Protein AF-A0A1H9ARN5-F1 (afdb_monomer)

Organism: NCBI:txid1855383

Sequence (233 aa):
MIRLKRIPAIFMLLAFCISLTACGNPEAEQRKSFIELLQAQIDRPGADIATLTPDATKALGPYAAQYSVLTDFHADFVEHVARPMQPAVQNVAIASAQDLMSRRADIRSAHEQVEAIRSALEAAVSKASLQRSSLKQPEDVAPVYAKVFDKVVSRPAEAYRGFFPLVDAAGESDHRLGEFLDKNYARVTFNGTEMAVNPTIQPELEPLIKDAQDKGQLMLDAAQKLQQVVPTS

Secondary structure (DSSP, 8-state):
--------SHHHHHTTTGGGS----HHHHHHHHHHHHHHHHHHSSSSPPPPPPHHHHHHHGGGHHHHHHHHHHHHHHIIIIIHHHHHHHHHH---SHHHHHHHHHHHHHHHHHHHHHHHHHHHHHHHHHHHHHH----TTTHHHHHHHHIIIIIHHHHHHHHHHHHHHHHHHHHHHHHHHHHHTGGGEEEETTEEEE-TTTHHHHHHHHHHHHHHHHHHHHHHHHHHHHS---

InterPro domains:
  IPR021413 Protein of unknown function DUF3053 [PF11254] (12-226)

Radius of gyration: 30.51 Å; Cα contacts (8 Å, |Δi|>4): 192; chains: 1; bounding box: 68×40×117 Å

Solvent-accessible surface area (backbone atoms only — not comparable to full-atom values): 13116 Å² total; per-residue (Å²): 140,82,87,80,86,86,79,74,73,68,66,62,61,59,59,62,63,58,69,71,68,75,68,66,60,63,64,60,56,15,50,51,52,45,48,53,52,40,50,54,57,59,72,44,80,63,24,58,76,86,82,74,50,75,66,56,40,62,59,23,52,79,53,36,66,62,51,42,46,56,54,52,35,46,48,52,38,41,66,49,30,52,57,60,43,54,60,39,57,63,59,61,63,65,88,35,76,60,50,43,68,75,39,49,68,58,46,53,52,34,52,57,50,50,54,53,26,54,51,42,46,53,51,39,53,50,53,37,52,53,55,56,73,69,57,87,63,56,85,81,45,44,66,51,50,50,52,38,43,40,48,50,48,52,48,30,51,52,50,50,63,65,44,49,62,43,53,54,52,27,51,53,33,46,48,54,38,49,53,53,49,62,79,41,42,95,47,48,46,77,63,72,87,46,73,51,66,43,77,90,52,42,84,69,46,52,62,38,54,49,48,31,53,56,31,42,51,53,40,52,58,47,51,61,55,44,67,62,46,36,56,86,120

pLDDT: mean 86.62, std 14.11, range [40.22, 98.5]

Foldseek 3Di:
DDDDDDDDPPVVVVVVVVVVPPPDVLQVQLLVLLLVQLVVLLVDFAQDHDDDDPVSCVSNPPCSLVVVLLVVLQVLCVVLAVVLVVVLLVLLLQPALVSLQVCVVVNVVSVVSLVSNLVSLVVSLVSSVVSLVPDDDDPSNVVSSVSSCCQNRVQLSVLSVVLSVLSVQLSVLSVVLNVLCVVCVVQWDDPDRDIDGNPVCCVVNVVSVVSNVVSSVVNVVSVVVSVRRHDDD

Nearest PDB structures (foldseek):
  6r1j-assembly1_J-2  TM=3.177E-01  e=1.737E-01  Aeromonas hydrophila J-1
  8snb-assembly1_8F  TM=2.984E-01  e=9.626E+00  Strongylocentrotus purpuratus
  6w08-assembly1_B  TM=2.516E-01  e=7.951E+00  Vibrio cholerae O1 biovar El Tor str. N16961

Structure (mmCIF, N/CA/C/O backbone):
data_AF-A0A1H9ARN5-F1
#
_entry.id   AF-A0A1H9ARN5-F1
#
loop_
_atom_site.group_PDB
_atom_site.id
_atom_site.type_symbol
_atom_site.label_atom_id
_atom_site.label_alt_id
_atom_site.label_comp_id
_atom_site.label_asym_id
_atom_site.label_entity_id
_atom_site.label_seq_id
_atom_site.pdbx_PDB_ins_code
_atom_site.Cartn_x
_atom_site.Cartn_y
_atom_site.Cartn_z
_atom_site.occupancy
_atom_site.B_iso_or_equiv
_atom_site.auth_seq_id
_atom_site.auth_comp_id
_atom_site.auth_asym_id
_atom_site.auth_atom_id
_atom_site.pdbx_PDB_model_num
ATOM 1 N N . MET A 1 1 ? -44.713 26.856 78.516 1.00 42.34 1 MET A N 1
ATOM 2 C CA . MET A 1 1 ? -43.479 27.267 77.800 1.00 42.34 1 MET A CA 1
ATOM 3 C C . MET A 1 1 ? -42.442 26.205 78.164 1.00 42.34 1 MET A C 1
ATOM 5 O O . MET A 1 1 ? -42.240 26.026 79.347 1.00 42.34 1 MET A O 1
ATOM 9 N N . ILE A 1 2 ? -41.922 25.313 77.315 1.00 40.22 2 ILE A N 1
ATOM 10 C CA . ILE A 1 2 ? -41.281 25.437 75.996 1.00 40.22 2 ILE A CA 1
ATOM 11 C C . ILE A 1 2 ? -41.394 24.063 75.286 1.00 40.22 2 ILE A C 1
ATOM 13 O O . ILE A 1 2 ? -41.175 23.027 75.909 1.00 40.22 2 ILE A O 1
ATOM 17 N N . ARG A 1 3 ? -41.770 24.043 73.996 1.00 44.56 3 ARG A N 1
ATOM 18 C CA . ARG A 1 3 ? -41.878 22.833 73.152 1.00 44.56 3 ARG A CA 1
ATOM 19 C C . ARG A 1 3 ? -40.488 22.400 72.670 1.00 44.56 3 ARG A C 1
ATOM 21 O O . ARG A 1 3 ? -39.856 23.131 71.911 1.00 44.56 3 ARG A O 1
ATOM 28 N N . LEU A 1 4 ? -40.037 21.207 73.055 1.00 44.81 4 LEU A N 1
ATOM 29 C CA . LEU A 1 4 ? -38.785 20.624 72.569 1.00 44.81 4 LEU A CA 1
ATOM 30 C C . LEU A 1 4 ? -39.024 19.943 71.206 1.00 44.81 4 LEU A C 1
ATOM 32 O O . LEU A 1 4 ? -39.664 18.896 71.123 1.00 44.81 4 LEU A O 1
ATOM 36 N N . LYS A 1 5 ? -38.535 20.580 70.134 1.00 53.00 5 LYS A N 1
ATOM 37 C CA . LYS A 1 5 ? -38.473 20.054 68.759 1.00 53.00 5 LYS A CA 1
ATOM 38 C C . LYS A 1 5 ? -37.756 18.696 68.744 1.00 53.00 5 LYS A C 1
ATOM 40 O O . LYS A 1 5 ? -36.542 18.639 68.905 1.00 53.00 5 LYS A O 1
ATOM 45 N N . ARG A 1 6 ? -38.492 17.609 68.505 1.00 54.56 6 ARG A N 1
ATOM 46 C CA . ARG A 1 6 ? -37.947 16.290 68.148 1.00 54.56 6 ARG A CA 1
ATOM 47 C C . ARG A 1 6 ? -38.345 15.973 66.714 1.00 54.56 6 ARG A C 1
ATOM 49 O O . ARG A 1 6 ? -39.430 15.461 66.519 1.00 54.56 6 ARG A O 1
ATOM 56 N N . ILE A 1 7 ? -37.499 16.350 65.763 1.00 63.19 7 ILE A N 1
ATOM 57 C CA . ILE A 1 7 ? -37.323 15.864 64.375 1.00 63.19 7 ILE A CA 1
ATOM 58 C C . ILE A 1 7 ? -36.171 16.763 63.882 1.00 63.19 7 ILE A C 1
ATOM 60 O O . ILE A 1 7 ? -36.395 17.975 63.811 1.00 63.19 7 ILE A O 1
ATOM 64 N N . PRO A 1 8 ? -34.926 16.265 63.683 1.00 50.28 8 PRO A N 1
ATOM 65 C CA . PRO A 1 8 ?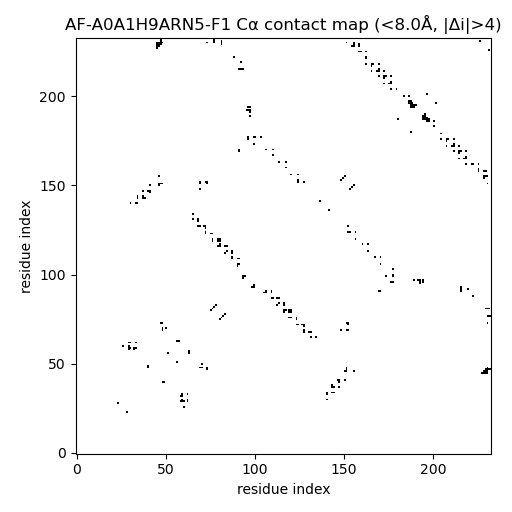 -34.599 15.611 62.412 1.00 50.28 8 PRO A CA 1
ATOM 66 C C . PRO A 1 8 ? -33.348 14.692 62.484 1.00 50.28 8 PRO A C 1
ATOM 68 O O . PRO A 1 8 ? -32.310 15.019 61.925 1.00 50.28 8 PRO A O 1
ATOM 71 N N . ALA A 1 9 ? -33.391 13.548 63.169 1.00 51.22 9 ALA A N 1
ATOM 72 C CA . ALA A 1 9 ? -32.274 12.581 63.088 1.00 51.22 9 ALA A CA 1
ATOM 73 C C . ALA A 1 9 ? -32.498 11.517 61.995 1.00 51.22 9 ALA A C 1
ATOM 75 O O . ALA A 1 9 ? -31.552 10.993 61.420 1.00 51.22 9 ALA A O 1
ATOM 76 N N . ILE A 1 10 ? -33.761 11.239 61.657 1.00 51.69 10 ILE A N 1
ATOM 77 C CA . ILE A 1 10 ? -34.131 10.172 60.714 1.00 51.69 10 ILE A CA 1
ATOM 78 C C . ILE A 1 10 ? -34.035 10.643 59.250 1.00 51.69 10 ILE A C 1
ATOM 80 O O . ILE A 1 10 ? -33.670 9.863 58.376 1.00 51.69 10 ILE A O 1
ATOM 84 N N . PHE A 1 11 ? -34.251 11.935 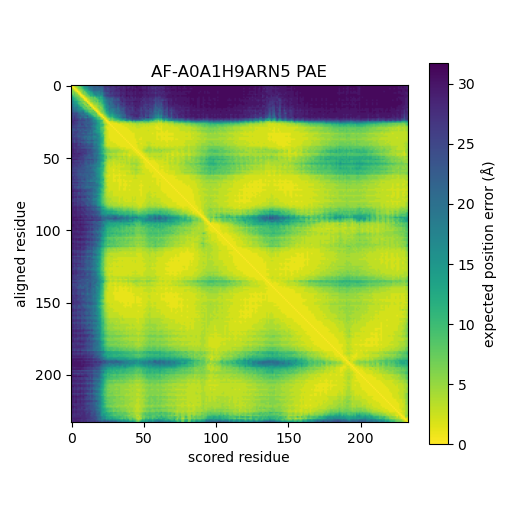58.973 1.00 51.38 11 PHE A N 1
ATOM 85 C CA . PHE A 1 11 ? -34.114 12.488 57.615 1.00 51.38 11 PHE A CA 1
ATOM 86 C C . PHE A 1 11 ? -32.655 12.645 57.152 1.00 51.38 11 PHE A C 1
ATOM 88 O O . PHE A 1 11 ? -32.399 12.673 55.953 1.00 51.38 11 PHE A O 1
ATOM 95 N N . MET A 1 12 ? -31.693 12.702 58.080 1.00 49.56 12 MET A N 1
ATOM 96 C CA . MET A 1 12 ? -30.268 12.843 57.749 1.00 49.56 12 MET A CA 1
ATOM 97 C C . MET A 1 12 ? -29.598 11.495 57.426 1.00 49.56 12 MET A C 1
ATOM 99 O O . MET A 1 12 ? -28.610 11.459 56.700 1.00 49.56 12 MET A O 1
ATOM 103 N N . LEU A 1 13 ? -30.175 10.380 57.889 1.00 50.50 13 LEU A N 1
ATOM 104 C CA . LEU A 1 13 ? -29.722 9.019 57.571 1.00 50.50 13 LEU A CA 1
ATOM 105 C C . LEU A 1 13 ? -30.297 8.490 56.245 1.00 50.50 13 LEU A C 1
ATOM 107 O O . LEU A 1 13 ? -29.648 7.690 55.581 1.00 50.50 13 LEU A O 1
ATOM 111 N N . LEU A 1 14 ? -31.463 8.983 55.810 1.00 50.12 14 LEU A N 1
ATOM 112 C CA . LEU A 1 14 ? -32.052 8.610 54.517 1.00 50.12 14 LEU A CA 1
ATOM 113 C C . LEU A 1 14 ? -31.395 9.340 53.328 1.00 50.12 14 LEU A C 1
ATOM 115 O O . LEU A 1 14 ? -31.359 8.809 52.222 1.00 50.12 14 LEU A O 1
ATOM 119 N N . ALA A 1 15 ? -30.828 10.530 53.558 1.00 50.44 15 ALA A N 1
ATOM 120 C CA . ALA A 1 15 ? -30.105 11.297 52.540 1.00 50.44 15 ALA A CA 1
ATOM 121 C C . ALA A 1 15 ? -28.700 10.740 52.236 1.00 50.44 15 ALA A C 1
ATOM 123 O O . ALA A 1 15 ? -28.168 10.985 51.159 1.00 50.44 15 ALA A O 1
ATOM 124 N N . PHE A 1 16 ? -28.110 9.956 53.147 1.00 48.50 16 PHE A N 1
ATOM 125 C CA . PHE A 1 16 ? -26.787 9.353 52.947 1.00 48.50 16 PHE A CA 1
ATOM 126 C C . PHE A 1 16 ? -26.831 8.077 52.086 1.00 48.50 16 PHE A C 1
ATOM 128 O O . PHE A 1 16 ? -25.843 7.725 51.448 1.00 48.50 16 PHE A O 1
ATOM 135 N N . CYS A 1 17 ? -27.991 7.417 51.995 1.00 50.03 17 CYS A N 1
ATOM 136 C CA . CYS A 1 17 ? -28.171 6.232 51.150 1.00 50.03 17 CYS A CA 1
ATOM 137 C C . CYS A 1 17 ? -28.437 6.564 49.670 1.00 50.03 17 CYS A C 1
ATOM 139 O O . CYS A 1 17 ? -28.274 5.694 48.820 1.00 50.03 17 CYS A O 1
ATOM 141 N N . ILE A 1 18 ? -28.810 7.806 49.336 1.00 52.53 18 ILE A N 1
ATOM 142 C CA . ILE A 1 18 ? -29.068 8.208 47.939 1.00 52.53 18 ILE A CA 1
ATOM 143 C C . ILE A 1 18 ? -27.759 8.565 47.210 1.00 52.53 18 ILE A C 1
ATOM 145 O O . ILE A 1 18 ? -27.667 8.409 45.992 1.00 52.53 18 ILE A O 1
ATOM 149 N N . SER A 1 19 ? -26.693 8.902 47.940 1.00 46.50 19 SER A N 1
ATOM 150 C CA . SER A 1 19 ? -25.362 9.174 47.374 1.00 46.50 19 SER A CA 1
ATOM 151 C C . SER A 1 19 ? -24.676 7.943 46.765 1.00 46.50 19 SER A C 1
ATOM 153 O O . SER A 1 19 ? -23.699 8.093 46.040 1.00 46.50 19 SER A O 1
ATOM 155 N N . LEU A 1 20 ? -25.170 6.729 47.039 1.00 49.97 20 LEU A N 1
ATOM 156 C CA . LEU A 1 20 ? -24.611 5.483 46.497 1.00 49.97 20 LEU A CA 1
ATOM 157 C C . LEU A 1 20 ? -25.246 5.053 45.163 1.00 49.97 20 LEU A C 1
ATOM 159 O O . LEU A 1 20 ? -24.842 4.040 44.601 1.00 49.97 20 LEU A O 1
ATOM 163 N N . THR A 1 21 ? -26.196 5.825 44.619 1.00 51.69 21 THR A N 1
ATOM 164 C CA . THR A 1 21 ? -26.813 5.534 43.305 1.00 51.69 21 THR A CA 1
ATOM 165 C C . THR A 1 21 ? -26.294 6.399 42.155 1.00 51.69 21 THR A C 1
ATOM 167 O O . THR A 1 21 ? -26.711 6.209 41.019 1.00 51.69 21 THR A O 1
ATOM 170 N N . ALA A 1 22 ? -25.296 7.256 42.396 1.00 45.66 22 ALA A N 1
ATOM 171 C CA . ALA A 1 22 ? -24.502 7.877 41.330 1.00 45.66 22 ALA A CA 1
ATOM 172 C C . ALA A 1 22 ? -23.302 7.002 40.894 1.00 45.66 22 ALA A C 1
ATOM 174 O O . ALA A 1 22 ? -22.301 7.510 40.400 1.00 45.66 22 ALA A O 1
ATOM 175 N N . CYS A 1 23 ? -23.383 5.679 41.075 1.00 52.84 23 CYS A N 1
ATOM 176 C CA . CYS A 1 23 ? -22.552 4.727 40.339 1.00 52.84 23 CYS A CA 1
ATOM 177 C C . CYS A 1 23 ? -23.190 4.538 38.958 1.00 52.84 23 CYS A C 1
ATOM 179 O O . CYS A 1 23 ? -23.923 3.576 38.727 1.00 52.84 23 CYS A O 1
ATOM 181 N N . GLY A 1 24 ? -22.971 5.505 38.060 1.00 58.09 24 GLY A N 1
ATOM 182 C CA . GLY A 1 24 ? -23.280 5.336 36.640 1.00 58.09 24 GLY A CA 1
ATOM 183 C C . GLY A 1 24 ? -22.630 4.047 36.154 1.00 58.09 24 GLY A C 1
ATOM 184 O O . GLY A 1 24 ? -21.504 3.762 36.553 1.00 58.09 24 GLY A O 1
ATOM 185 N N . ASN A 1 25 ? -23.354 3.227 35.386 1.00 69.75 25 ASN A N 1
ATOM 186 C CA . ASN A 1 25 ? -22.807 1.980 34.859 1.00 69.75 25 ASN A CA 1
ATOM 187 C C . ASN A 1 25 ? -21.582 2.331 33.992 1.00 69.75 25 ASN A C 1
ATOM 189 O O . ASN A 1 25 ? -21.775 2.805 32.868 1.00 69.75 25 ASN A O 1
ATOM 193 N N . PRO A 1 26 ? -20.344 2.111 34.481 1.00 83.75 26 PRO A N 1
ATOM 194 C CA . PRO A 1 26 ? -19.156 2.582 33.783 1.00 83.75 26 PRO A CA 1
ATOM 195 C C . PRO A 1 26 ? -19.014 1.875 32.436 1.00 83.75 26 PRO A C 1
ATOM 197 O O . PRO A 1 26 ? -18.513 2.465 31.487 1.00 83.75 26 PRO A O 1
ATOM 200 N N . GLU A 1 27 ? -19.527 0.647 32.319 1.00 90.25 27 GLU A N 1
ATOM 201 C CA . GLU A 1 27 ? -19.547 -0.094 31.062 1.00 90.25 27 GLU A CA 1
ATOM 202 C C . GLU A 1 27 ? -20.457 0.574 30.026 1.00 90.25 27 GLU A C 1
ATOM 204 O O . GLU A 1 27 ? -20.063 0.686 28.870 1.00 90.25 27 GLU A O 1
ATOM 209 N N . ALA A 1 28 ? -21.631 1.079 30.419 1.00 91.38 28 ALA A N 1
ATOM 210 C CA . ALA A 1 28 ? -22.543 1.739 29.485 1.00 91.38 28 ALA A CA 1
ATOM 211 C C . ALA A 1 28 ? -21.968 3.065 28.961 1.00 91.38 28 ALA A C 1
ATOM 213 O O . ALA A 1 28 ? -22.103 3.367 27.775 1.00 91.38 28 ALA A O 1
ATOM 214 N N . GLU A 1 29 ? -21.301 3.841 29.819 1.00 91.94 29 GLU A N 1
ATOM 215 C CA . GLU A 1 29 ? -20.624 5.082 29.415 1.00 91.94 29 GLU A CA 1
ATOM 216 C C . GLU A 1 29 ? -19.409 4.802 28.519 1.00 91.94 29 GLU A C 1
ATOM 218 O O . GLU A 1 29 ? -19.249 5.441 27.476 1.00 91.94 29 GLU A O 1
ATOM 223 N N . GLN A 1 30 ? -18.596 3.799 28.870 1.00 95.19 30 GLN A N 1
ATOM 224 C CA . GLN A 1 30 ? -17.469 3.329 28.057 1.00 95.19 30 GLN A CA 1
ATOM 225 C C . GLN A 1 30 ? -17.939 2.842 26.682 1.00 95.19 30 GLN A C 1
ATOM 227 O O . GLN A 1 30 ? -17.368 3.223 25.661 1.00 95.19 30 GLN A O 1
ATOM 232 N N . ARG A 1 31 ? -19.015 2.045 26.644 1.00 95.75 31 ARG A N 1
ATOM 233 C CA . ARG A 1 31 ? -19.610 1.522 25.410 1.00 95.75 31 ARG A CA 1
ATOM 234 C C . ARG A 1 31 ? -20.121 2.643 24.519 1.00 95.75 31 ARG A C 1
ATOM 236 O O . ARG A 1 31 ? -19.824 2.654 23.327 1.00 95.75 31 ARG A O 1
ATOM 243 N N . LYS A 1 32 ? -20.841 3.609 25.095 1.00 94.81 32 LYS A N 1
ATOM 244 C CA . LYS A 1 32 ? -21.324 4.786 24.367 1.00 94.81 32 LYS A CA 1
ATOM 245 C C . LYS A 1 32 ? -20.162 5.581 23.769 1.00 94.81 32 LYS A C 1
ATOM 247 O O . LYS A 1 32 ? -20.179 5.863 22.576 1.00 94.81 32 LYS A O 1
ATOM 252 N N . SER A 1 33 ? -19.135 5.859 24.571 1.00 94.94 33 SER A N 1
ATOM 253 C CA . SER A 1 33 ? -17.933 6.581 24.132 1.00 94.94 33 SER A CA 1
ATOM 254 C C . SER A 1 33 ? -17.203 5.838 23.009 1.00 94.94 33 SER A C 1
ATOM 256 O O . SER A 1 33 ? -16.731 6.448 22.052 1.00 94.94 33 SER A O 1
ATOM 258 N N . PHE A 1 34 ? -17.147 4.505 23.086 1.00 97.25 34 PHE A N 1
ATOM 259 C CA . PHE A 1 34 ? -16.552 3.682 22.041 1.00 97.25 34 PHE A CA 1
ATOM 260 C C . PHE A 1 34 ? -17.350 3.724 20.736 1.00 97.25 34 PHE A C 1
ATOM 262 O O . PHE A 1 34 ? -16.764 3.894 19.671 1.00 97.25 34 PHE A O 1
ATOM 269 N N . ILE A 1 35 ? -18.680 3.621 20.801 1.00 97.62 35 ILE A N 1
ATOM 270 C CA . ILE A 1 35 ? -19.542 3.741 19.619 1.00 97.62 35 ILE A CA 1
ATOM 271 C C . ILE A 1 35 ? -19.388 5.125 18.978 1.00 97.62 35 ILE A C 1
ATOM 273 O O . ILE A 1 35 ? -19.254 5.205 17.762 1.00 97.62 35 ILE A O 1
ATOM 277 N N . GLU A 1 36 ? -19.351 6.199 19.770 1.00 96.38 36 GLU A N 1
ATOM 278 C CA . GLU A 1 36 ? -19.141 7.565 19.269 1.00 96.38 36 GLU A CA 1
ATOM 279 C C . GLU A 1 36 ? -17.783 7.718 18.573 1.00 96.38 36 GLU A C 1
ATOM 281 O O . GLU A 1 36 ? -17.713 8.274 17.476 1.00 96.38 36 GLU A O 1
ATOM 286 N N . LEU A 1 37 ? -16.716 7.158 19.152 1.00 96.75 37 LEU A N 1
ATOM 287 C CA . LEU A 1 37 ? -15.393 7.112 18.529 1.00 96.75 37 LEU A CA 1
ATOM 288 C C . LEU A 1 37 ? -15.416 6.356 17.193 1.00 96.75 37 LEU A C 1
ATOM 290 O O . LEU A 1 37 ? -14.896 6.850 16.192 1.00 96.75 37 LEU A O 1
ATOM 294 N N . LEU A 1 38 ? -16.019 5.164 17.160 1.00 97.81 38 LEU A N 1
ATOM 295 C CA . LEU A 1 38 ? -16.125 4.368 15.937 1.00 97.81 38 LEU A CA 1
ATOM 296 C C . LEU A 1 38 ? -16.969 5.087 14.878 1.00 97.81 38 LEU A C 1
ATOM 298 O O . LEU A 1 38 ? -16.626 5.054 13.699 1.00 97.81 38 LEU A O 1
ATOM 302 N N . GLN A 1 39 ? -18.039 5.770 15.281 1.00 97.62 39 GLN A N 1
ATOM 303 C CA . GLN A 1 39 ? -18.889 6.532 14.373 1.00 97.62 39 GLN A CA 1
ATOM 304 C C . GLN A 1 39 ? -18.134 7.727 13.777 1.00 97.62 39 GLN A C 1
ATOM 306 O O . GLN A 1 39 ? -18.123 7.889 12.559 1.00 97.62 39 GLN A O 1
ATOM 311 N N . ALA A 1 40 ? -17.397 8.481 14.597 1.00 96.06 40 ALA A N 1
ATOM 312 C CA . ALA A 1 40 ? -16.512 9.541 14.116 1.00 96.06 40 ALA A CA 1
ATOM 313 C C . ALA A 1 40 ? -15.453 9.000 13.138 1.00 96.06 40 ALA A C 1
ATOM 315 O O . ALA A 1 40 ? -15.139 9.636 12.130 1.00 96.06 40 ALA A O 1
ATOM 316 N N . GLN A 1 41 ? -14.941 7.793 13.392 1.00 95.88 41 GLN A N 1
ATOM 317 C CA . GLN A 1 41 ? -14.008 7.120 12.495 1.00 95.88 41 GLN A CA 1
ATOM 318 C C . GLN A 1 41 ? -14.668 6.690 11.175 1.00 95.88 41 GLN A C 1
ATOM 320 O O . GLN A 1 41 ? -14.011 6.732 10.137 1.00 95.88 41 GLN A O 1
ATOM 325 N N . ILE A 1 42 ? -15.949 6.307 11.166 1.00 95.56 42 ILE A N 1
ATOM 326 C CA . ILE A 1 42 ? -16.716 6.037 9.936 1.00 95.56 42 ILE A CA 1
ATOM 327 C C . ILE A 1 42 ? -16.873 7.317 9.109 1.00 95.56 42 ILE A C 1
ATOM 329 O O . ILE A 1 42 ? -16.655 7.271 7.897 1.00 95.56 42 ILE A O 1
ATOM 333 N N . ASP A 1 43 ? -17.176 8.441 9.755 1.00 94.62 43 ASP A N 1
ATOM 334 C CA . ASP A 1 43 ? -17.465 9.715 9.086 1.00 94.62 43 ASP A CA 1
ATOM 335 C C . ASP A 1 43 ? -16.199 10.428 8.569 1.00 94.62 43 ASP A C 1
ATOM 337 O O . ASP A 1 43 ? -16.264 11.237 7.641 1.00 94.62 43 ASP A O 1
ATOM 341 N N . ARG A 1 44 ? -15.024 10.107 9.126 1.00 91.75 44 ARG A N 1
ATOM 342 C CA . ARG A 1 44 ? -13.727 10.644 8.684 1.00 91.75 44 ARG A CA 1
ATOM 343 C C . ARG A 1 44 ? -13.432 10.288 7.213 1.00 91.75 44 ARG A C 1
ATOM 345 O O . ARG A 1 44 ? -13.652 9.153 6.820 1.00 91.75 44 ARG A O 1
ATOM 352 N N . PRO A 1 45 ? -12.884 11.168 6.367 1.00 89.31 45 PRO A N 1
ATOM 353 C CA . PRO A 1 45 ? -12.434 10.761 5.032 1.00 89.31 45 PRO A CA 1
ATOM 354 C C . PRO A 1 45 ? -11.187 9.858 5.094 1.00 89.31 45 PRO A C 1
ATOM 356 O O . PRO A 1 45 ? -10.349 10.011 5.981 1.00 89.31 45 PRO A O 1
ATOM 359 N N . GLY A 1 46 ? -11.046 8.950 4.124 1.00 87.81 46 GLY A N 1
ATOM 360 C CA . GLY A 1 46 ? -9.878 8.069 3.998 1.00 87.81 46 GLY A CA 1
ATOM 361 C C . GLY A 1 46 ? -9.837 6.925 5.016 1.00 87.81 46 GLY A C 1
ATOM 362 O O . GLY A 1 46 ? -10.829 6.639 5.688 1.00 87.81 46 GLY A O 1
ATOM 363 N N . ALA A 1 47 ? -8.690 6.250 5.097 1.00 89.44 47 ALA A N 1
ATOM 364 C CA . ALA A 1 47 ? -8.478 5.080 5.954 1.00 89.44 47 ALA A CA 1
ATOM 365 C C . ALA A 1 47 ? -7.629 5.370 7.207 1.00 89.44 47 ALA A C 1
ATOM 367 O O . ALA A 1 47 ? -7.463 4.478 8.034 1.00 89.44 47 ALA A O 1
ATOM 368 N N . ASP A 1 48 ? -7.137 6.603 7.379 1.00 91.31 48 ASP A N 1
A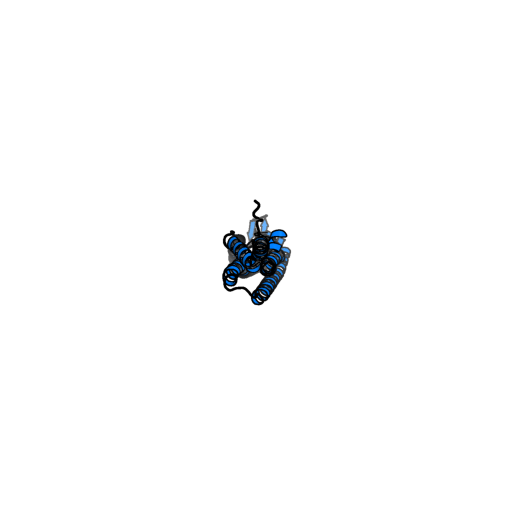TOM 369 C CA . ASP A 1 48 ? -6.350 6.981 8.557 1.00 91.31 48 ASP A CA 1
ATOM 370 C C . ASP A 1 48 ? -7.170 6.884 9.842 1.00 91.31 48 ASP A C 1
ATOM 372 O O . ASP A 1 48 ? -8.308 7.361 9.910 1.00 91.31 48 ASP A O 1
ATOM 376 N N . ILE A 1 49 ? -6.568 6.318 10.886 1.00 92.19 49 ILE A N 1
ATOM 377 C CA . ILE A 1 49 ? -7.204 6.122 12.188 1.00 92.19 49 ILE A CA 1
ATOM 378 C C . ILE A 1 49 ? -6.788 7.183 13.210 1.00 92.19 49 ILE A C 1
ATOM 380 O O . ILE A 1 49 ? -5.657 7.661 13.224 1.00 92.19 49 ILE A O 1
ATOM 384 N N . ALA A 1 50 ? -7.717 7.588 14.079 1.00 89.12 50 ALA A N 1
ATOM 385 C CA . ALA A 1 50 ? -7.406 8.526 15.152 1.00 89.12 50 ALA A CA 1
ATOM 386 C C . ALA A 1 50 ? -6.583 7.858 16.267 1.00 89.12 50 ALA A C 1
ATOM 388 O O . ALA A 1 50 ? -7.009 6.852 16.835 1.00 89.12 50 ALA A O 1
ATOM 389 N N . THR A 1 51 ? -5.450 8.456 16.637 1.00 88.12 51 THR A N 1
ATOM 390 C CA . THR A 1 51 ? -4.689 8.061 17.830 1.00 88.12 51 THR A CA 1
ATOM 391 C C . THR A 1 51 ? -5.410 8.518 19.094 1.00 88.12 51 THR A C 1
ATOM 393 O O . THR A 1 51 ? -5.862 9.660 19.188 1.00 88.12 51 THR A O 1
ATOM 396 N N . LEU A 1 52 ? -5.497 7.637 20.090 1.00 88.88 52 LEU A N 1
ATOM 397 C CA . LEU A 1 52 ? -6.112 7.963 21.373 1.00 88.88 52 LEU A CA 1
ATOM 398 C C . LEU A 1 52 ? -5.135 8.697 22.291 1.00 88.88 52 LEU A C 1
ATOM 400 O O . LEU A 1 52 ? -3.976 8.308 22.432 1.00 88.88 52 LEU A O 1
ATOM 404 N N . THR A 1 53 ? -5.623 9.733 22.973 1.00 90.56 53 THR A N 1
ATOM 405 C CA . THR A 1 53 ? -4.903 10.330 24.105 1.00 90.56 53 THR A CA 1
ATOM 406 C C . THR A 1 53 ? -4.949 9.386 25.315 1.00 90.56 53 THR A C 1
ATOM 408 O O . THR A 1 53 ? -5.845 8.542 25.396 1.00 90.56 53 THR A O 1
ATOM 411 N N . PRO A 1 54 ? -4.040 9.519 26.300 1.00 91.31 54 PRO A N 1
ATOM 412 C CA . PRO A 1 54 ? -4.081 8.701 27.515 1.00 91.31 54 PRO A CA 1
ATOM 413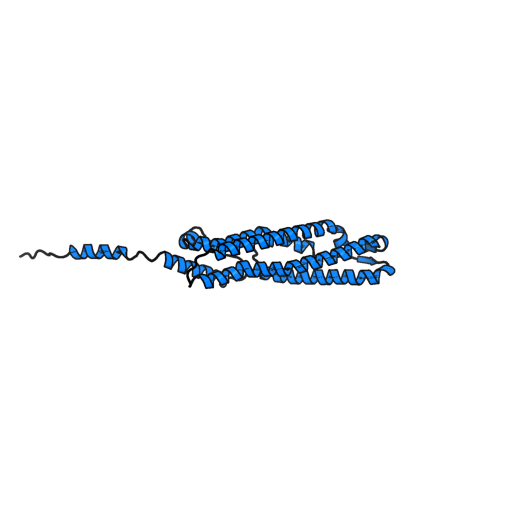 C C . PRO A 1 54 ? -5.428 8.773 28.248 1.00 91.31 54 PRO A C 1
ATOM 415 O O . PRO A 1 54 ? -5.946 7.751 28.699 1.00 91.31 54 PRO A O 1
ATOM 418 N N . ASP A 1 55 ? -6.026 9.964 28.304 1.00 88.00 55 ASP A N 1
ATOM 419 C CA . ASP A 1 55 ? -7.327 10.178 28.939 1.00 88.00 55 ASP A CA 1
ATOM 420 C C . ASP A 1 55 ? -8.464 9.513 28.153 1.00 88.00 55 ASP A C 1
ATOM 422 O O . ASP A 1 55 ? -9.311 8.851 28.754 1.00 88.00 55 ASP A O 1
ATOM 426 N N . ALA A 1 56 ? -8.454 9.608 26.817 1.00 87.44 56 ALA A N 1
ATOM 427 C CA . ALA A 1 56 ? -9.427 8.921 25.966 1.00 87.44 56 ALA A CA 1
ATOM 428 C C . ALA A 1 56 ? -9.305 7.394 26.092 1.00 87.44 56 ALA A C 1
ATOM 430 O O . ALA A 1 56 ? -10.306 6.703 26.262 1.00 87.44 56 ALA A O 1
ATOM 431 N N . THR A 1 57 ? -8.080 6.863 26.105 1.00 91.69 57 THR A N 1
ATOM 432 C CA . THR A 1 57 ? -7.812 5.435 26.336 1.00 91.69 57 THR A CA 1
ATOM 433 C C . THR A 1 57 ? -8.370 4.977 27.682 1.00 91.69 57 THR A C 1
ATOM 435 O O . THR A 1 57 ? -9.049 3.953 27.758 1.00 91.69 57 THR A O 1
ATOM 438 N N . LYS A 1 58 ? -8.142 5.753 28.749 1.00 89.31 58 LYS A N 1
ATOM 439 C CA . LYS A 1 58 ? -8.678 5.453 30.082 1.00 89.31 58 LYS A CA 1
ATOM 440 C C . LYS A 1 58 ? -10.209 5.476 30.100 1.00 89.31 58 LYS A C 1
ATOM 442 O O . LYS A 1 58 ? -10.815 4.615 30.735 1.00 89.31 58 LYS A O 1
ATOM 447 N N . ALA A 1 59 ? -10.825 6.425 29.395 1.00 88.75 59 ALA A N 1
ATOM 448 C CA . ALA A 1 59 ? -12.277 6.569 29.306 1.00 88.75 59 ALA A CA 1
ATOM 449 C C . ALA A 1 59 ? -12.967 5.416 28.556 1.00 88.75 59 ALA A C 1
ATOM 451 O O . ALA A 1 59 ? -14.132 5.143 28.825 1.00 88.75 59 ALA A O 1
ATOM 452 N N . LEU A 1 60 ? -12.265 4.711 27.661 1.00 93.19 60 LEU A N 1
ATOM 453 C CA . LEU A 1 60 ? -12.802 3.550 26.936 1.00 93.19 60 LEU A CA 1
ATOM 454 C C . LEU A 1 60 ? -12.769 2.245 27.742 1.00 93.19 60 LEU A C 1
ATOM 456 O O . LEU A 1 60 ? -13.461 1.288 27.388 1.00 93.19 60 LEU A O 1
ATOM 460 N N . GLY A 1 61 ? -11.962 2.169 28.804 1.00 92.25 61 GLY A N 1
ATOM 461 C CA . GLY A 1 61 ? -11.820 0.950 29.597 1.00 92.25 61 GLY A CA 1
ATOM 462 C C . GLY A 1 61 ? -11.467 -0.272 28.724 1.00 92.25 61 GLY A C 1
ATOM 463 O O . GLY A 1 61 ? -10.545 -0.189 27.910 1.00 92.25 61 GLY A O 1
ATOM 464 N N . PRO A 1 62 ? -12.186 -1.407 28.838 1.00 91.44 62 PRO A N 1
ATOM 465 C CA . PRO A 1 62 ? -11.906 -2.614 28.051 1.00 91.44 62 PRO A CA 1
ATOM 466 C C . PRO A 1 62 ? -12.008 -2.431 26.527 1.00 91.44 62 PRO A C 1
ATOM 468 O O . PRO A 1 62 ? -11.369 -3.173 25.780 1.00 91.44 62 PRO A O 1
ATOM 471 N N . TYR A 1 63 ? -12.783 -1.452 26.046 1.00 95.69 63 TYR A N 1
ATOM 472 C CA . TYR A 1 63 ? -12.931 -1.193 24.610 1.00 95.69 63 TYR A CA 1
ATOM 473 C C . TYR A 1 63 ? -11.656 -0.625 23.972 1.00 95.69 63 TYR A C 1
ATOM 475 O O . TYR A 1 63 ? -11.472 -0.761 22.763 1.00 95.69 63 TYR A O 1
ATOM 483 N N . ALA A 1 64 ? -10.729 -0.078 24.769 1.00 95.50 64 ALA A N 1
ATOM 484 C CA . ALA A 1 64 ? -9.428 0.370 24.277 1.00 95.50 64 ALA A CA 1
ATOM 485 C C . ALA A 1 64 ? -8.646 -0.765 23.589 1.00 95.50 64 ALA A C 1
ATOM 487 O O . ALA A 1 64 ? -8.051 -0.546 22.538 1.00 95.50 64 ALA A O 1
ATOM 488 N N . ALA A 1 65 ? -8.714 -1.992 24.119 1.00 94.50 65 ALA A N 1
ATOM 489 C CA . ALA A 1 65 ? -8.070 -3.162 23.512 1.00 94.50 65 ALA A CA 1
ATOM 490 C C . ALA A 1 65 ? -8.746 -3.612 22.204 1.00 94.50 65 ALA A C 1
ATOM 492 O O . ALA A 1 65 ? -8.124 -4.250 21.363 1.00 94.50 65 ALA A O 1
ATOM 493 N N . GLN A 1 66 ? -10.028 -3.290 22.006 1.00 96.81 66 GLN A N 1
ATOM 494 C CA . GLN A 1 66 ? -10.704 -3.555 20.732 1.00 96.81 66 GLN A CA 1
ATOM 495 C C . GLN A 1 66 ? -10.287 -2.532 19.677 1.00 96.81 66 GLN A C 1
ATOM 497 O O . GLN A 1 66 ? -10.078 -2.886 18.516 1.00 96.81 66 GLN A O 1
ATOM 502 N N . TYR A 1 67 ? -10.154 -1.268 20.089 1.00 97.00 67 TYR A N 1
ATOM 503 C CA . TYR A 1 67 ? -9.647 -0.205 19.229 1.00 97.00 67 TYR A CA 1
ATOM 504 C C . TYR A 1 67 ? -8.185 -0.439 18.839 1.00 97.00 67 TYR A C 1
ATOM 506 O O . TYR A 1 67 ? -7.825 -0.183 17.692 1.00 97.00 67 TYR A O 1
ATOM 514 N N . SER A 1 68 ? -7.371 -0.996 19.747 1.00 95.81 68 SER A N 1
ATOM 515 C CA . SER A 1 68 ? -5.955 -1.247 19.470 1.00 95.81 68 SER A CA 1
ATOM 516 C C . SER A 1 68 ? -5.741 -2.205 18.300 1.00 95.81 68 SER A C 1
ATOM 518 O O . SER A 1 68 ? -4.819 -2.006 17.531 1.00 95.81 68 SER A O 1
ATOM 520 N N . VAL A 1 69 ? -6.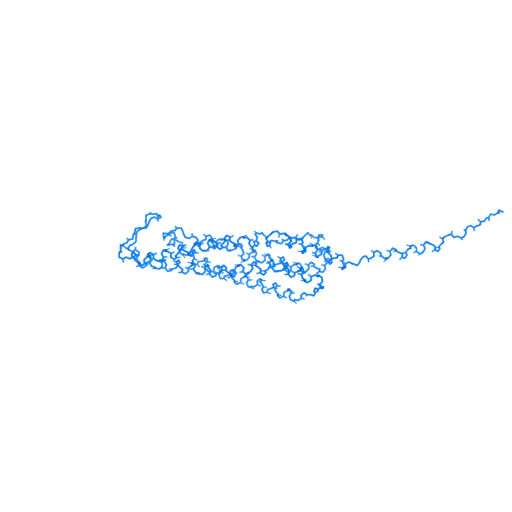639 -3.170 18.066 1.00 97.38 69 VAL A N 1
ATOM 521 C CA . VAL A 1 69 ? -6.592 -4.041 16.871 1.00 97.38 69 VAL A CA 1
ATOM 522 C C . VAL A 1 69 ? -6.555 -3.227 15.570 1.00 97.38 69 VAL A C 1
ATOM 524 O O . VAL A 1 69 ? -5.849 -3.585 14.630 1.00 97.38 69 VAL A O 1
ATOM 527 N N . LEU A 1 70 ? -7.308 -2.124 15.510 1.00 97.44 70 LEU A N 1
ATOM 528 C CA . LEU A 1 70 ? -7.370 -1.259 14.332 1.00 97.44 70 LEU A CA 1
ATOM 529 C C . LEU A 1 70 ? -6.119 -0.377 14.227 1.00 97.44 70 LEU A C 1
ATOM 531 O O . LEU A 1 70 ? -5.578 -0.219 13.136 1.00 97.44 70 LEU A O 1
ATOM 535 N N . THR A 1 71 ? -5.649 0.187 15.346 1.00 96.06 71 THR A N 1
ATOM 536 C CA . THR A 1 71 ? -4.452 1.046 15.351 1.00 96.06 71 THR A CA 1
ATOM 537 C C . THR A 1 71 ? -3.167 0.258 15.130 1.00 96.06 71 THR A C 1
ATOM 539 O O . THR A 1 71 ? -2.270 0.755 14.458 1.00 96.06 71 THR A O 1
ATOM 542 N N . ASP A 1 72 ? -3.089 -0.970 15.643 1.00 96.44 72 ASP A N 1
ATOM 543 C CA . ASP A 1 72 ? -1.951 -1.871 15.455 1.00 96.44 72 ASP A CA 1
ATOM 544 C C . ASP A 1 72 ? -1.853 -2.291 13.988 1.00 96.44 72 ASP A C 1
ATOM 546 O O . ASP A 1 72 ? -0.777 -2.213 13.404 1.00 96.44 72 ASP A O 1
ATOM 550 N N . PHE A 1 73 ? -2.978 -2.669 13.360 1.00 97.44 73 PHE A N 1
ATOM 551 C CA . PHE A 1 73 ? -2.999 -2.928 11.919 1.00 97.44 73 PHE A CA 1
ATOM 552 C C . PHE A 1 73 ? -2.555 -1.699 11.129 1.00 97.44 73 PHE A C 1
ATOM 554 O O . PHE A 1 73 ? -1.723 -1.822 10.238 1.00 97.44 73 PHE A O 1
ATOM 561 N N . HIS A 1 74 ? -3.112 -0.525 11.439 1.00 95.69 74 HIS A N 1
ATOM 562 C CA . HIS A 1 74 ? -2.773 0.716 10.747 1.00 95.69 74 HIS A CA 1
ATOM 563 C C . HIS A 1 74 ? -1.271 1.013 10.835 1.00 95.69 74 HIS A C 1
ATOM 565 O O . HIS A 1 74 ? -0.654 1.309 9.815 1.00 95.69 74 HIS A O 1
ATOM 571 N N . ALA A 1 75 ? -0.670 0.869 12.019 1.00 95.31 75 ALA A N 1
ATOM 572 C CA . ALA A 1 75 ? 0.765 1.052 12.217 1.00 95.31 75 ALA A CA 1
ATOM 573 C C . ALA A 1 75 ? 1.593 0.037 11.408 1.00 95.31 75 ALA A C 1
ATOM 575 O O . ALA A 1 75 ? 2.446 0.451 10.620 1.00 95.31 75 ALA A O 1
ATOM 576 N N . ASP A 1 76 ? 1.291 -1.262 11.535 1.00 96.06 76 ASP A N 1
ATOM 577 C CA . ASP A 1 76 ? 1.975 -2.337 10.802 1.00 96.06 76 ASP A CA 1
ATOM 578 C C . ASP A 1 76 ? 1.867 -2.115 9.278 1.00 96.06 76 ASP A C 1
ATOM 580 O O . ASP A 1 76 ? 2.842 -2.251 8.535 1.00 96.06 76 ASP A O 1
ATOM 584 N N . PHE A 1 77 ? 0.681 -1.729 8.800 1.00 95.69 77 PHE A N 1
ATOM 585 C CA . PHE A 1 77 ? 0.409 -1.465 7.392 1.00 95.69 77 PHE A CA 1
ATOM 586 C C . PHE A 1 77 ? 1.180 -0.246 6.886 1.00 95.69 77 PHE A C 1
ATOM 588 O O . PHE A 1 77 ? 1.831 -0.313 5.844 1.00 95.69 77 PHE A O 1
ATOM 595 N N . VAL A 1 78 ? 1.142 0.882 7.597 1.00 93.69 78 VAL A N 1
ATOM 596 C CA . VAL A 1 78 ? 1.876 2.081 7.176 1.00 93.69 78 VAL A CA 1
ATOM 597 C C . VAL A 1 78 ? 3.381 1.805 7.155 1.00 93.69 78 VAL A C 1
ATOM 599 O O . VAL A 1 78 ? 4.063 2.199 6.205 1.00 93.69 78 VAL A O 1
ATOM 602 N N . GLU A 1 79 ? 3.901 1.114 8.170 1.00 94.88 79 GLU A N 1
ATOM 603 C CA . GLU A 1 79 ? 5.330 0.859 8.312 1.00 94.88 79 GLU A CA 1
ATOM 604 C C . GLU A 1 79 ? 5.878 -0.128 7.285 1.00 94.88 79 GLU A C 1
ATOM 606 O O . GLU A 1 79 ? 6.918 0.141 6.679 1.00 94.88 79 GLU A O 1
ATOM 611 N N . HIS A 1 80 ? 5.178 -1.240 7.070 1.00 95.56 80 HIS A N 1
ATOM 612 C CA . HIS A 1 80 ? 5.702 -2.364 6.298 1.00 95.56 80 HIS A CA 1
ATOM 613 C C . HIS A 1 80 ? 5.070 -2.518 4.911 1.00 95.56 80 HIS A C 1
ATOM 615 O O . HIS A 1 80 ? 5.588 -3.280 4.097 1.00 95.56 80 HIS A O 1
ATOM 621 N N . VAL A 1 81 ? 3.985 -1.793 4.616 1.00 94.50 81 VAL A N 1
ATOM 622 C CA . VAL A 1 81 ? 3.279 -1.871 3.327 1.00 94.50 81 VAL A CA 1
ATOM 623 C C . VAL A 1 81 ? 3.274 -0.524 2.617 1.00 94.50 81 VAL A C 1
ATOM 625 O O . VAL A 1 81 ? 3.875 -0.389 1.551 1.00 94.50 81 VAL A O 1
ATOM 628 N N . ALA A 1 82 ? 2.637 0.494 3.201 1.00 91.75 82 ALA A N 1
ATOM 629 C CA . ALA A 1 82 ? 2.387 1.741 2.486 1.00 91.75 82 ALA A CA 1
ATOM 630 C C . ALA A 1 82 ? 3.661 2.550 2.229 1.00 91.75 82 ALA A C 1
ATOM 632 O O . ALA A 1 82 ? 3.907 2.983 1.102 1.00 91.75 82 ALA A O 1
ATOM 633 N N . ARG A 1 83 ? 4.495 2.736 3.257 1.00 90.88 83 ARG A N 1
ATOM 634 C CA . ARG A 1 83 ? 5.732 3.515 3.141 1.00 90.88 83 ARG A CA 1
ATOM 635 C C . ARG A 1 83 ? 6.760 2.850 2.214 1.00 90.88 83 ARG A C 1
ATOM 637 O O . ARG A 1 83 ? 7.270 3.558 1.347 1.00 90.88 83 ARG A O 1
ATOM 644 N N . PRO A 1 84 ? 7.040 1.534 2.306 1.00 90.12 84 PRO A N 1
ATOM 645 C CA . PRO A 1 84 ? 7.981 0.880 1.394 1.00 90.12 84 PRO A CA 1
ATOM 646 C C . PRO A 1 84 ? 7.474 0.785 -0.053 1.00 90.12 84 PRO A C 1
ATOM 648 O O . PRO A 1 84 ? 8.283 0.743 -0.976 1.00 90.12 84 PRO A O 1
ATOM 651 N N . MET A 1 85 ? 6.154 0.807 -0.285 1.00 87.75 85 MET A N 1
ATOM 652 C CA . MET A 1 85 ? 5.600 0.792 -1.645 1.00 87.75 85 MET A CA 1
ATOM 653 C C . MET A 1 85 ? 5.851 2.102 -2.409 1.00 87.75 85 MET A C 1
ATOM 655 O O . MET A 1 85 ? 6.001 2.079 -3.629 1.00 87.75 85 MET A O 1
ATOM 659 N N . GLN A 1 86 ? 5.928 3.252 -1.728 1.00 83.38 86 GLN A N 1
ATOM 660 C CA . GLN A 1 86 ? 6.142 4.551 -2.385 1.00 83.38 86 GLN A CA 1
ATOM 661 C C . GLN A 1 86 ? 7.378 4.581 -3.306 1.00 83.38 86 GLN A C 1
ATOM 663 O O . GLN A 1 86 ? 7.215 4.917 -4.484 1.00 83.38 86 GLN A O 1
ATOM 668 N N . PRO A 1 87 ? 8.595 4.218 -2.845 1.00 79.00 87 PRO A N 1
ATOM 669 C CA . PRO A 1 87 ? 9.759 4.158 -3.723 1.00 79.00 87 PRO A CA 1
ATOM 670 C C . PRO A 1 87 ? 9.651 3.044 -4.770 1.00 79.00 87 PRO A C 1
ATOM 672 O O . PRO A 1 87 ? 10.135 3.235 -5.881 1.00 79.00 87 PRO A O 1
ATOM 675 N N . ALA A 1 88 ? 8.992 1.916 -4.475 1.00 75.62 88 ALA A N 1
ATOM 676 C CA . ALA A 1 88 ? 8.800 0.843 -5.453 1.00 75.62 88 ALA A CA 1
ATOM 677 C C . ALA A 1 88 ? 7.997 1.329 -6.673 1.00 75.62 88 ALA A C 1
ATOM 679 O O . ALA A 1 88 ? 8.417 1.121 -7.806 1.00 75.62 88 ALA A O 1
ATOM 680 N N . VAL A 1 89 ? 6.911 2.079 -6.460 1.00 75.88 89 VAL A N 1
ATOM 681 C CA . VAL A 1 89 ? 6.110 2.662 -7.554 1.00 75.88 89 VAL A CA 1
ATOM 682 C C . VAL A 1 89 ? 6.872 3.754 -8.308 1.00 75.88 89 VAL A C 1
ATOM 684 O O . VAL A 1 89 ? 6.828 3.797 -9.536 1.00 75.88 89 VAL A O 1
ATOM 687 N N . GLN A 1 90 ? 7.600 4.626 -7.600 1.00 72.12 90 GLN A N 1
ATOM 688 C CA . GLN A 1 90 ? 8.429 5.660 -8.241 1.00 72.12 90 GLN A CA 1
ATOM 689 C C . GLN A 1 90 ? 9.557 5.054 -9.085 1.00 72.12 90 GLN A C 1
ATOM 691 O O . GLN A 1 90 ? 9.965 5.641 -10.088 1.00 72.12 90 GLN A O 1
ATOM 696 N N . ASN A 1 91 ? 10.052 3.876 -8.698 1.00 67.38 91 ASN A N 1
ATOM 697 C CA . ASN A 1 91 ? 11.154 3.227 -9.390 1.00 67.38 91 ASN A CA 1
ATOM 698 C C . ASN A 1 91 ? 10.757 2.474 -10.663 1.00 67.38 91 ASN A C 1
ATOM 700 O O . ASN A 1 91 ? 11.610 2.291 -11.527 1.00 67.38 91 ASN A O 1
ATOM 704 N N . VAL A 1 92 ? 9.483 2.101 -10.807 1.00 64.12 92 VAL A N 1
ATOM 705 C CA . VAL A 1 92 ? 8.965 1.372 -11.981 1.00 64.12 92 VAL A CA 1
ATOM 706 C C . VAL A 1 92 ? 8.436 2.321 -13.068 1.00 64.12 92 VAL A C 1
ATOM 708 O O . VAL A 1 92 ? 8.174 1.909 -14.191 1.00 64.12 92 VAL A O 1
ATOM 711 N N . ALA A 1 93 ? 8.314 3.624 -12.798 1.00 67.62 93 ALA A N 1
ATOM 712 C CA . ALA A 1 93 ? 8.018 4.603 -13.843 1.00 67.62 93 ALA A CA 1
ATOM 713 C C . ALA A 1 93 ? 9.251 4.800 -14.745 1.00 67.62 93 ALA A C 1
ATOM 715 O O . ALA A 1 93 ? 10.111 5.641 -14.474 1.00 67.62 93 ALA A O 1
ATOM 716 N N . ILE A 1 94 ? 9.348 3.998 -15.803 1.00 73.25 94 ILE A N 1
ATOM 717 C CA . ILE A 1 94 ? 10.429 4.074 -16.782 1.00 73.25 94 ILE A CA 1
ATOM 718 C C . ILE A 1 94 ? 10.140 5.196 -17.777 1.00 73.25 94 ILE A C 1
ATOM 720 O O . ILE A 1 94 ? 9.142 5.168 -18.495 1.00 73.25 94 ILE A O 1
ATOM 724 N N . ALA A 1 95 ? 11.041 6.175 -17.860 1.00 76.25 95 ALA A N 1
ATOM 725 C CA . ALA A 1 95 ? 10.862 7.322 -18.751 1.00 76.25 95 ALA A CA 1
ATOM 726 C C . ALA A 1 95 ? 11.293 7.045 -20.204 1.00 76.25 95 ALA A C 1
ATOM 728 O O . ALA A 1 95 ? 10.849 7.730 -21.126 1.00 76.25 95 ALA A O 1
ATOM 729 N N . SER A 1 96 ? 12.194 6.081 -20.428 1.00 80.94 96 SER A N 1
ATOM 730 C CA . SER A 1 96 ? 12.703 5.721 -21.759 1.00 80.94 96 SER A CA 1
ATOM 731 C C . SER A 1 96 ? 13.380 4.347 -21.771 1.00 80.94 96 SER A C 1
ATOM 733 O O . SER A 1 96 ? 13.746 3.808 -20.731 1.00 80.94 96 SER A O 1
ATOM 735 N N . ALA A 1 97 ? 13.649 3.810 -22.963 1.00 81.44 97 ALA A N 1
ATOM 736 C CA . ALA A 1 97 ? 14.455 2.599 -23.120 1.00 81.44 97 ALA A CA 1
ATOM 737 C C . ALA A 1 97 ? 15.882 2.745 -22.543 1.00 81.44 97 ALA A C 1
ATOM 739 O O . ALA A 1 97 ? 16.428 1.779 -22.017 1.00 81.44 97 ALA A O 1
ATOM 740 N N . GLN A 1 98 ? 16.480 3.944 -22.580 1.00 83.25 98 GLN A N 1
ATOM 741 C CA . GLN A 1 98 ? 17.778 4.187 -21.938 1.00 83.25 98 GLN A CA 1
ATOM 742 C C . GLN A 1 98 ? 17.668 4.132 -20.405 1.00 83.25 98 GLN A C 1
ATOM 744 O O . GLN A 1 98 ? 18.532 3.549 -19.753 1.00 83.25 98 GLN A O 1
ATOM 749 N N . ASP A 1 99 ? 16.602 4.716 -19.851 1.00 85.75 99 ASP A N 1
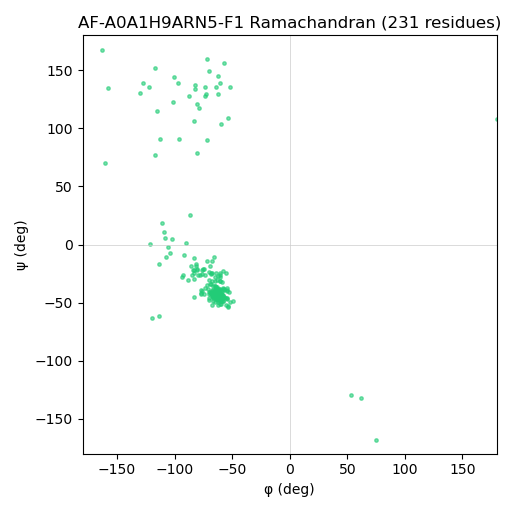ATOM 750 C CA . ASP A 1 99 ? 16.307 4.719 -18.412 1.00 85.75 99 ASP A CA 1
ATOM 751 C C . ASP A 1 99 ? 16.071 3.298 -17.879 1.00 85.75 99 ASP A C 1
ATOM 753 O O . ASP A 1 99 ? 16.630 2.908 -16.856 1.00 85.75 99 ASP A O 1
ATOM 757 N N . LEU A 1 100 ? 15.336 2.474 -18.634 1.00 86.06 100 LEU A N 1
ATOM 758 C CA . LEU A 1 100 ? 15.181 1.048 -18.341 1.00 86.06 100 LEU A CA 1
ATOM 759 C C . LEU A 1 100 ? 16.545 0.376 -18.204 1.00 86.06 100 LEU A C 1
ATOM 761 O O . LEU A 1 100 ? 16.822 -0.272 -17.200 1.00 86.06 100 LEU A O 1
ATOM 765 N N . MET A 1 101 ? 17.402 0.548 -19.211 1.00 86.31 101 MET A N 1
ATOM 766 C CA . MET A 1 101 ? 18.699 -0.121 -19.304 1.00 86.31 101 MET A CA 1
ATOM 767 C C . MET A 1 101 ? 19.661 0.287 -18.184 1.00 86.31 101 MET A C 1
ATOM 769 O O . MET A 1 101 ? 20.409 -0.564 -17.692 1.00 86.31 101 MET A O 1
ATOM 773 N N . SER A 1 102 ? 19.635 1.556 -17.766 1.00 88.06 102 SER A N 1
ATOM 774 C CA . SER A 1 102 ? 20.48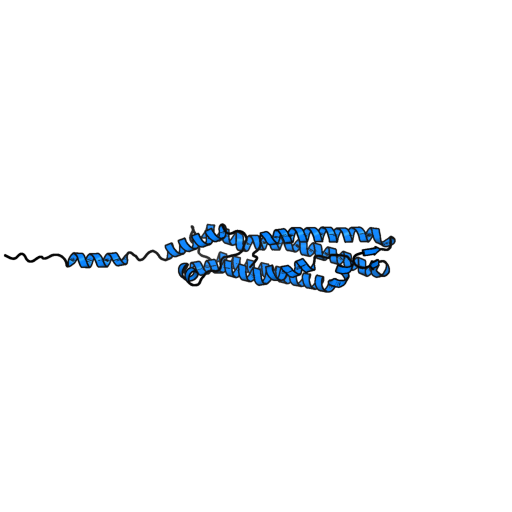0 2.074 -16.686 1.00 88.06 102 SER A CA 1
ATOM 775 C C . SER A 1 102 ? 19.997 1.668 -15.290 1.00 88.06 102 SER A C 1
ATOM 777 O O . SER A 1 102 ? 20.825 1.556 -14.388 1.00 88.06 102 SER A O 1
ATOM 779 N N . ARG A 1 103 ? 18.698 1.386 -15.109 1.00 87.00 103 ARG A N 1
ATOM 780 C CA . ARG A 1 103 ? 18.073 1.115 -13.796 1.00 87.00 103 ARG A CA 1
ATOM 781 C C . ARG A 1 103 ? 17.652 -0.335 -13.567 1.00 87.00 103 ARG A C 1
ATOM 783 O O . ARG A 1 103 ? 16.992 -0.639 -12.579 1.00 87.00 103 ARG A O 1
ATOM 790 N N . ARG A 1 104 ? 18.050 -1.273 -14.429 1.00 83.56 104 ARG A N 1
ATOM 791 C CA . ARG A 1 104 ? 17.620 -2.687 -14.336 1.00 83.56 104 ARG A CA 1
ATOM 792 C C . ARG A 1 104 ? 17.882 -3.352 -12.991 1.00 83.56 104 ARG A C 1
ATOM 794 O O . ARG A 1 104 ? 17.084 -4.178 -12.555 1.00 83.56 104 ARG A O 1
ATOM 801 N N . ALA A 1 105 ? 19.008 -3.031 -12.356 1.00 85.50 105 ALA A N 1
ATOM 802 C CA . ALA A 1 105 ? 19.325 -3.555 -11.031 1.00 85.50 105 ALA A CA 1
ATOM 803 C C . ALA A 1 105 ? 18.344 -3.021 -9.973 1.00 85.50 105 ALA A C 1
ATOM 805 O O . ALA A 1 105 ? 17.849 -3.796 -9.155 1.00 85.50 105 ALA A O 1
ATOM 806 N N . ASP A 1 106 ? 18.007 -1.733 -10.046 1.00 84.31 106 ASP A N 1
ATOM 807 C CA . ASP A 1 106 ? 17.056 -1.087 -9.140 1.00 84.31 106 ASP A CA 1
ATOM 808 C C . ASP A 1 106 ? 15.637 -1.624 -9.347 1.00 84.31 106 ASP A C 1
ATOM 810 O O . ASP A 1 106 ? 14.952 -1.915 -8.371 1.00 84.31 106 ASP A O 1
ATOM 814 N N . ILE A 1 107 ? 15.217 -1.835 -10.600 1.00 82.12 107 ILE A N 1
ATOM 815 C CA . ILE A 1 107 ? 13.916 -2.436 -10.941 1.00 82.12 107 ILE A CA 1
ATOM 816 C C . ILE A 1 107 ? 13.819 -3.856 -10.369 1.00 82.12 107 ILE A C 1
ATOM 818 O O . ILE A 1 107 ? 12.828 -4.205 -9.731 1.00 82.12 107 ILE A O 1
ATOM 822 N N . ARG A 1 108 ? 14.871 -4.672 -10.516 1.00 81.75 108 ARG A N 1
ATOM 823 C CA . ARG A 1 108 ? 14.912 -6.019 -9.922 1.00 81.75 108 ARG A CA 1
ATOM 824 C C . ARG A 1 108 ? 14.820 -5.979 -8.395 1.00 81.75 108 ARG A C 1
ATOM 826 O O . ARG A 1 108 ? 14.048 -6.734 -7.817 1.00 81.75 108 ARG A O 1
ATOM 833 N N . SER A 1 109 ? 15.569 -5.083 -7.754 1.00 84.94 109 SER A N 1
ATOM 834 C CA . SER A 1 109 ? 15.498 -4.882 -6.302 1.00 84.94 109 SER A CA 1
ATOM 835 C C . SER A 1 109 ? 14.105 -4.423 -5.857 1.00 84.94 109 SER A C 1
ATOM 837 O O . SER A 1 109 ? 13.596 -4.879 -4.834 1.00 84.94 109 SER A O 1
ATOM 839 N N . ALA A 1 110 ? 13.444 -3.566 -6.640 1.00 84.25 110 ALA A N 1
ATOM 840 C CA . ALA A 1 110 ? 12.075 -3.140 -6.373 1.00 84.25 110 ALA A CA 1
ATOM 841 C C . ALA A 1 110 ? 11.087 -4.319 -6.434 1.00 84.25 110 ALA A C 1
ATOM 843 O O . ALA A 1 110 ? 10.214 -4.410 -5.574 1.00 84.25 110 ALA A O 1
ATOM 844 N N . HIS A 1 111 ? 11.255 -5.263 -7.366 1.00 81.94 111 HIS A N 1
ATOM 845 C CA . HIS A 1 111 ? 10.446 -6.488 -7.396 1.00 81.94 111 HIS A CA 1
ATOM 846 C C . HIS A 1 111 ? 10.607 -7.343 -6.138 1.00 81.94 111 HIS A C 1
ATOM 848 O O . HIS A 1 111 ? 9.614 -7.774 -5.556 1.00 81.94 111 HIS A O 1
ATOM 854 N N . GLU A 1 112 ? 11.840 -7.552 -5.679 1.00 84.50 112 GLU A N 1
ATOM 855 C CA . GLU A 1 112 ? 12.099 -8.297 -4.440 1.00 84.50 112 GLU A CA 1
ATOM 856 C C . GLU A 1 112 ? 11.458 -7.608 -3.222 1.00 84.50 112 GLU A C 1
ATOM 858 O O . GLU A 1 112 ? 10.871 -8.264 -2.358 1.00 84.50 112 GLU A O 1
ATOM 863 N N . GLN A 1 113 ? 11.498 -6.274 -3.176 1.00 88.31 113 GLN A N 1
ATOM 864 C CA . GLN A 1 113 ? 10.825 -5.490 -2.138 1.00 88.31 113 GLN A CA 1
ATOM 865 C C . GLN A 1 113 ? 9.299 -5.636 -2.193 1.00 88.31 113 GLN A C 1
ATOM 867 O O . GLN A 1 113 ? 8.659 -5.721 -1.145 1.00 88.31 113 GLN A O 1
ATOM 872 N N . VAL A 1 114 ? 8.703 -5.711 -3.385 1.00 91.12 114 VAL A N 1
ATOM 873 C CA . VAL A 1 114 ? 7.253 -5.901 -3.552 1.00 91.12 114 VAL A CA 1
ATOM 874 C C . VAL A 1 114 ? 6.794 -7.248 -2.989 1.00 91.12 114 VAL A C 1
ATOM 876 O O . VAL A 1 114 ? 5.747 -7.300 -2.342 1.00 91.12 114 VAL A O 1
ATOM 879 N N . GLU A 1 115 ? 7.587 -8.314 -3.120 1.00 91.50 115 GLU A N 1
ATOM 880 C CA . GLU A 1 115 ? 7.271 -9.606 -2.488 1.00 91.50 115 GLU A CA 1
ATOM 881 C C . GLU A 1 115 ? 7.298 -9.540 -0.954 1.00 91.50 115 GLU A C 1
ATOM 883 O O . GLU A 1 115 ? 6.417 -10.090 -0.277 1.00 91.50 115 GLU A O 1
ATOM 888 N N . ALA A 1 116 ? 8.274 -8.823 -0.389 1.00 93.81 116 ALA A N 1
ATOM 889 C CA . ALA A 1 116 ? 8.325 -8.574 1.050 1.00 93.81 116 ALA A CA 1
ATOM 890 C C . ALA A 1 116 ? 7.101 -7.770 1.522 1.00 93.81 116 ALA A C 1
ATOM 892 O O . ALA A 1 116 ? 6.495 -8.111 2.540 1.00 93.81 116 ALA A O 1
ATOM 893 N N . ILE A 1 117 ? 6.681 -6.763 0.750 1.00 95.62 117 ILE A N 1
ATOM 894 C CA . ILE A 1 117 ? 5.484 -5.960 1.031 1.00 95.62 117 ILE A CA 1
ATOM 895 C C . ILE A 1 117 ? 4.209 -6.815 0.963 1.00 95.62 117 ILE A C 1
ATOM 897 O O . ILE A 1 117 ? 3.359 -6.721 1.851 1.00 95.62 117 ILE A O 1
ATOM 901 N N . ARG A 1 1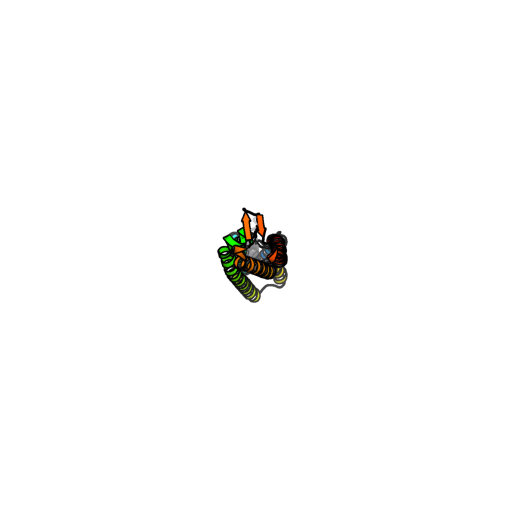18 ? 4.072 -7.684 -0.047 1.00 96.50 118 ARG A N 1
ATOM 902 C CA . ARG A 1 118 ? 2.930 -8.606 -0.173 1.00 96.50 118 ARG A CA 1
ATOM 903 C C . ARG A 1 118 ? 2.834 -9.521 1.050 1.00 96.50 118 ARG A C 1
ATOM 905 O O . ARG A 1 118 ? 1.759 -9.681 1.625 1.00 96.50 118 ARG A O 1
ATOM 912 N N . SER A 1 119 ? 3.970 -10.053 1.498 1.00 97.19 119 SER A N 1
ATOM 913 C CA . SER A 1 119 ? 4.045 -10.893 2.699 1.00 97.19 119 SER A CA 1
ATOM 914 C C . SER A 1 119 ? 3.675 -10.125 3.973 1.00 97.19 119 SER A C 1
ATOM 916 O O . SER A 1 119 ? 2.914 -10.631 4.800 1.00 97.19 119 SER A O 1
ATOM 918 N N . ALA A 1 120 ? 4.167 -8.892 4.122 1.00 97.62 120 ALA A N 1
ATOM 919 C CA . ALA A 1 120 ? 3.844 -8.031 5.257 1.00 97.62 120 ALA A CA 1
ATOM 920 C C . ALA A 1 120 ? 2.346 -7.688 5.316 1.00 97.62 120 ALA A C 1
ATOM 922 O O . ALA A 1 120 ? 1.751 -7.729 6.395 1.00 97.62 120 ALA A O 1
ATOM 923 N N . LEU A 1 121 ? 1.718 -7.423 4.164 1.00 97.94 121 LEU A N 1
ATOM 924 C CA . LEU A 1 121 ? 0.282 -7.165 4.087 1.00 97.94 121 LEU A CA 1
ATOM 925 C C . LEU A 1 121 ? -0.530 -8.355 4.602 1.00 97.94 121 LEU A C 1
ATOM 927 O O . LEU A 1 121 ? -1.397 -8.185 5.460 1.00 97.94 121 LEU A O 1
ATOM 931 N N . GLU A 1 122 ? -0.255 -9.560 4.101 1.00 98.31 122 GLU A N 1
ATOM 932 C CA . GLU A 1 122 ? -1.007 -10.749 4.511 1.00 98.31 122 GLU A CA 1
ATOM 933 C C . GLU A 1 122 ? -0.792 -11.079 5.993 1.00 98.31 122 GLU A C 1
ATOM 935 O O . GLU A 1 122 ? -1.742 -11.455 6.686 1.00 98.31 122 GLU A O 1
ATOM 940 N N . ALA A 1 123 ? 0.418 -10.864 6.516 1.00 98.50 123 ALA A N 1
ATOM 941 C CA . ALA A 1 123 ? 0.695 -11.013 7.941 1.00 98.50 123 ALA A CA 1
ATOM 942 C C . ALA A 1 123 ? -0.135 -10.035 8.794 1.00 98.50 123 ALA A C 1
ATOM 944 O O . ALA A 1 123 ? -0.782 -10.461 9.757 1.00 98.50 123 ALA A O 1
ATOM 945 N N . ALA A 1 124 ? -0.175 -8.752 8.420 1.00 98.19 124 ALA A N 1
ATOM 946 C CA . ALA A 1 124 ? -0.946 -7.731 9.129 1.00 98.19 124 ALA A CA 1
ATOM 947 C C . ALA A 1 124 ? -2.458 -8.018 9.082 1.00 98.19 124 ALA A C 1
ATOM 949 O O . ALA A 1 124 ? -3.132 -7.992 10.116 1.00 98.19 124 ALA A O 1
ATOM 950 N N . VAL A 1 125 ? -2.997 -8.370 7.907 1.00 98.31 125 VAL A N 1
ATOM 951 C CA . VAL A 1 125 ? -4.423 -8.710 7.742 1.00 98.31 125 VAL A CA 1
ATOM 952 C C . VAL A 1 125 ? -4.793 -9.953 8.547 1.00 98.31 125 VAL A C 1
ATOM 954 O O . VAL A 1 125 ? -5.837 -9.971 9.205 1.00 98.31 125 VAL A O 1
ATOM 957 N N . SER A 1 126 ? -3.949 -10.985 8.521 1.00 98.38 126 SER A N 1
ATOM 958 C CA . SER A 1 126 ? -4.165 -12.221 9.277 1.00 98.38 126 SER A CA 1
ATOM 959 C C . SER A 1 126 ? -4.188 -11.955 10.784 1.00 98.38 126 SER A C 1
ATOM 961 O O . SER A 1 126 ? -5.141 -12.345 11.465 1.00 98.38 126 SER A O 1
ATOM 963 N N . LYS A 1 127 ? -3.206 -11.200 11.298 1.00 98.44 127 LYS A N 1
ATOM 964 C CA . LYS A 1 127 ? -3.137 -10.770 12.705 1.00 98.44 127 LYS A CA 1
ATOM 965 C C . LYS A 1 127 ? -4.404 -10.021 13.125 1.00 98.44 127 LYS A C 1
ATOM 967 O O . LYS A 1 127 ? -5.050 -10.421 14.095 1.00 98.44 127 LYS A O 1
ATOM 972 N N . ALA A 1 128 ? -4.800 -8.996 12.369 1.00 98.25 128 ALA A N 1
ATOM 973 C CA . ALA A 1 128 ? -5.981 -8.188 12.672 1.00 98.25 128 ALA A CA 1
ATOM 974 C C . ALA A 1 128 ? -7.281 -9.008 12.621 1.00 98.25 128 ALA A C 1
ATOM 976 O O . ALA A 1 128 ? -8.153 -8.864 13.479 1.00 98.25 128 ALA A O 1
ATOM 977 N N . SER A 1 129 ? -7.408 -9.909 11.643 1.00 97.81 129 SER A N 1
ATOM 978 C CA . SER A 1 129 ? -8.580 -10.781 11.491 1.00 97.81 129 SER A CA 1
ATOM 979 C C . SER A 1 129 ? -8.699 -11.781 12.641 1.00 97.81 129 SER A C 1
ATOM 981 O O . SER A 1 129 ? -9.790 -11.968 13.186 1.00 97.81 129 SER A O 1
ATOM 983 N N . LEU A 1 130 ? -7.578 -12.377 13.061 1.00 98.06 130 LEU A N 1
ATOM 984 C CA . LEU A 1 130 ? -7.531 -13.273 14.213 1.00 98.06 130 LEU A CA 1
ATOM 985 C C . LEU A 1 130 ? -7.931 -12.531 15.492 1.00 98.06 130 LEU A C 1
ATOM 987 O O . LEU A 1 130 ? -8.827 -12.982 16.208 1.00 98.06 130 LEU A O 1
ATOM 991 N N . GLN A 1 131 ? -7.328 -11.366 15.745 1.00 97.81 131 GLN A N 1
ATOM 992 C CA . GLN A 1 131 ? -7.664 -10.530 16.896 1.00 97.81 131 GLN A CA 1
ATOM 993 C C . GLN A 1 131 ? -9.149 -10.153 16.890 1.00 97.81 131 GLN A C 1
ATOM 995 O O . GLN A 1 131 ? -9.828 -10.391 17.889 1.00 97.81 131 GLN A O 1
ATOM 1000 N N . ARG A 1 132 ? -9.687 -9.682 15.755 1.00 96.69 132 ARG A N 1
ATOM 1001 C CA . ARG A 1 132 ? -11.116 -9.368 15.592 1.00 96.69 132 ARG A CA 1
ATOM 1002 C C . ARG A 1 132 ? -12.017 -10.558 15.919 1.00 96.69 132 ARG A C 1
ATOM 1004 O O . ARG A 1 132 ? -13.000 -10.384 16.630 1.00 96.69 132 ARG A O 1
ATOM 1011 N N . SER A 1 133 ? -11.695 -11.753 15.425 1.00 95.62 133 SER A N 1
ATOM 1012 C CA . SER A 1 133 ? -12.507 -12.957 15.661 1.00 95.62 133 SER A CA 1
ATOM 1013 C C . SER A 1 133 ? -12.570 -13.368 17.138 1.00 95.62 133 SER A C 1
ATOM 1015 O O . SER A 1 133 ? -13.531 -14.003 17.564 1.00 95.62 133 SER A O 1
ATOM 1017 N N . SER A 1 134 ? -11.567 -12.976 17.930 1.00 95.12 134 SER A N 1
ATOM 1018 C CA . SER A 1 134 ? -11.510 -13.250 19.367 1.00 95.12 134 SER A CA 1
ATOM 1019 C C . SER A 1 134 ? -12.298 -12.245 20.222 1.00 95.12 134 SER A C 1
ATOM 1021 O O . SER A 1 134 ? -12.506 -12.481 21.416 1.00 95.12 134 SER A O 1
ATOM 1023 N N . LEU A 1 135 ? -12.744 -11.126 19.635 1.00 94.81 135 LEU A N 1
ATOM 1024 C CA . LEU A 1 135 ? -13.442 -10.071 20.365 1.00 94.81 135 LEU A CA 1
ATOM 1025 C C . LEU A 1 135 ? -14.864 -10.502 20.732 1.00 94.81 135 LEU A C 1
ATOM 1027 O O . LEU A 1 135 ? -15.663 -10.899 19.887 1.00 94.81 135 LEU A O 1
ATOM 1031 N N . LYS A 1 136 ? -15.211 -10.336 22.010 1.00 92.94 136 LYS A N 1
ATOM 1032 C CA . LYS A 1 136 ? -16.580 -10.499 22.512 1.00 92.94 136 LYS A CA 1
ATOM 1033 C C . LYS A 1 136 ? -17.247 -9.131 22.565 1.00 92.94 136 LYS A C 1
ATOM 1035 O O . LYS A 1 136 ? -17.112 -8.414 23.555 1.00 92.94 136 LYS A O 1
ATOM 1040 N N . GLN A 1 137 ? -17.905 -8.754 21.473 1.00 94.19 137 GLN A N 1
ATOM 1041 C CA . GLN A 1 137 ? -18.528 -7.440 21.329 1.00 94.19 137 GLN A CA 1
ATOM 1042 C C . GLN A 1 137 ? -20.026 -7.496 21.660 1.00 94.19 137 GLN A C 1
ATOM 1044 O O . GLN A 1 137 ? -20.696 -8.442 21.243 1.00 94.19 137 GLN A O 1
ATOM 1049 N N . PRO A 1 138 ? -20.563 -6.491 22.373 1.00 96.00 138 PRO A N 1
ATOM 1050 C CA . PRO A 1 138 ? -22.005 -6.286 22.480 1.00 96.00 138 PRO A CA 1
ATOM 1051 C C . PRO A 1 138 ? -22.680 -6.112 21.110 1.00 96.00 138 PRO A C 1
ATOM 1053 O O . PRO A 1 138 ? -22.043 -5.683 20.144 1.00 96.00 138 PRO A O 1
ATOM 1056 N N . GLU A 1 139 ? -23.982 -6.404 21.038 1.00 96.62 139 GLU A N 1
ATOM 1057 C CA . GLU A 1 139 ? -24.763 -6.365 19.790 1.00 96.62 139 GLU A CA 1
ATOM 1058 C C . GLU A 1 139 ? -24.811 -4.977 19.131 1.00 96.62 139 GLU A C 1
ATOM 1060 O O . GLU A 1 139 ? -24.865 -4.882 17.908 1.00 96.62 139 GLU A O 1
ATOM 1065 N N . ASP A 1 140 ? -24.759 -3.900 19.918 1.00 96.38 140 ASP A N 1
ATOM 1066 C CA . ASP A 1 140 ? -24.741 -2.512 19.442 1.00 96.38 140 ASP A CA 1
ATOM 1067 C C . ASP A 1 140 ? -23.347 -2.057 18.970 1.00 96.38 140 ASP A C 1
ATOM 1069 O O . ASP A 1 140 ? -23.235 -1.204 18.090 1.00 96.38 140 ASP A O 1
ATOM 1073 N N . VAL A 1 141 ? -22.279 -2.662 19.496 1.00 97.69 141 VAL A N 1
ATOM 1074 C CA . VAL A 1 141 ? -20.884 -2.352 19.136 1.00 97.69 141 VAL A CA 1
ATOM 1075 C C . VAL A 1 141 ? -20.447 -3.091 17.874 1.00 97.69 141 VAL A C 1
ATOM 1077 O O . VAL A 1 141 ? -19.839 -2.492 16.983 1.00 97.69 141 VAL A O 1
ATOM 1080 N N . ALA A 1 142 ? -20.760 -4.386 17.781 1.00 97.50 142 ALA A N 1
ATOM 1081 C CA . ALA A 1 142 ? -20.312 -5.264 16.702 1.00 97.50 142 ALA A CA 1
ATOM 1082 C C . ALA A 1 142 ? -20.537 -4.703 15.277 1.00 97.50 142 ALA A C 1
ATOM 1084 O O . ALA A 1 142 ? -19.586 -4.700 14.487 1.00 97.50 142 ALA A O 1
ATOM 1085 N N . PRO A 1 143 ? -21.729 -4.185 14.907 1.00 98.00 143 PRO A N 1
ATOM 1086 C CA . PRO A 1 143 ? -21.960 -3.682 13.554 1.00 98.00 143 PRO A CA 1
ATOM 1087 C C . PRO A 1 143 ? -21.186 -2.393 13.251 1.00 98.00 143 PRO A C 1
ATOM 1089 O O . PRO A 1 143 ? -20.756 -2.198 12.114 1.00 98.00 143 PRO A O 1
ATOM 1092 N N . VAL A 1 144 ? -20.986 -1.511 14.235 1.00 98.12 144 VAL A N 1
ATOM 1093 C CA . VAL A 1 144 ? -20.238 -0.256 14.038 1.00 98.12 144 VAL A CA 1
ATOM 1094 C C . VAL A 1 144 ? -18.742 -0.554 13.931 1.00 98.12 144 VAL A C 1
ATOM 1096 O O . VAL A 1 144 ? -18.077 -0.067 13.017 1.00 98.12 144 VAL A O 1
ATOM 1099 N N . TYR A 1 145 ? -18.229 -1.444 14.782 1.00 98.38 145 TYR A N 1
ATOM 1100 C CA . TYR A 1 145 ? -16.847 -1.913 14.705 1.00 98.38 145 TYR A CA 1
ATOM 1101 C C . TYR A 1 145 ? -16.549 -2.590 13.364 1.00 98.38 145 TYR A C 1
ATOM 1103 O O . TYR A 1 145 ? -15.528 -2.309 12.742 1.00 98.38 145 TYR A O 1
ATOM 1111 N N . ALA A 1 146 ? -17.461 -3.437 12.876 1.00 98.31 146 ALA A N 1
ATOM 1112 C CA . ALA A 1 146 ? -17.318 -4.104 11.586 1.00 98.31 146 ALA A CA 1
ATOM 1113 C C . ALA A 1 146 ? -17.153 -3.116 10.420 1.00 98.31 146 ALA A C 1
ATOM 1115 O O . ALA A 1 146 ? -16.340 -3.370 9.535 1.00 98.31 146 ALA A O 1
ATOM 1116 N N . LYS A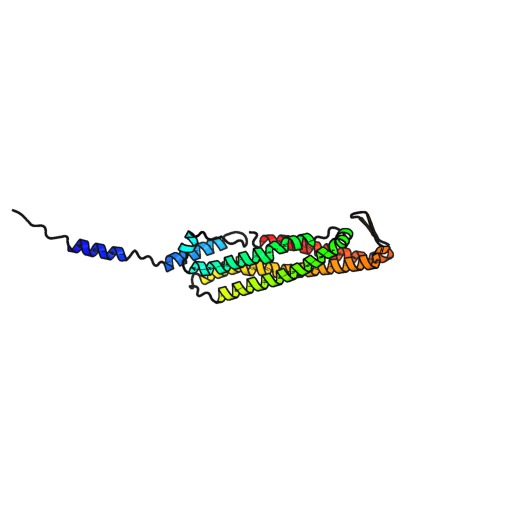 1 147 ? -17.877 -1.988 10.436 1.00 98.31 147 LYS A N 1
ATOM 1117 C CA . LYS A 1 147 ? -17.743 -0.924 9.426 1.00 98.31 147 LYS A CA 1
ATOM 1118 C C . LYS A 1 147 ? -16.380 -0.239 9.488 1.00 98.31 147 LYS A C 1
ATOM 1120 O O . LYS A 1 147 ? -15.789 0.027 8.446 1.00 98.31 147 LYS A O 1
ATOM 1125 N N . VAL A 1 148 ? -15.873 0.037 10.691 1.00 98.00 148 VAL A N 1
ATOM 1126 C CA . VAL A 1 148 ? -14.535 0.626 10.850 1.00 98.00 148 VAL A CA 1
ATOM 1127 C C . VAL A 1 148 ? -13.457 -0.360 10.413 1.00 98.00 148 VAL A C 1
ATOM 1129 O O . VAL A 1 148 ? -12.549 0.027 9.687 1.00 98.00 148 VAL A O 1
ATOM 1132 N N . PHE A 1 149 ? -13.576 -1.637 10.781 1.00 98.19 149 PHE A N 1
ATOM 1133 C CA . PHE A 1 149 ? -12.639 -2.668 10.342 1.00 98.19 149 PHE A CA 1
ATOM 1134 C C . PHE A 1 149 ? -12.641 -2.824 8.818 1.00 98.19 149 PHE A C 1
ATOM 1136 O O . PHE A 1 149 ? -11.576 -2.878 8.217 1.00 98.19 149 PHE A O 1
ATOM 1143 N N . ASP A 1 150 ? -13.814 -2.854 8.179 1.00 97.44 150 ASP A N 1
ATOM 1144 C CA . ASP A 1 150 ? -13.908 -2.882 6.714 1.00 97.44 150 ASP A CA 1
ATOM 1145 C C . ASP A 1 150 ? -13.139 -1.708 6.089 1.00 97.44 150 ASP A C 1
ATOM 1147 O O . ASP A 1 150 ? -12.313 -1.878 5.197 1.00 97.44 150 ASP A O 1
ATOM 1151 N N . LYS A 1 151 ? -13.356 -0.508 6.625 1.00 95.81 151 LYS A N 1
ATOM 1152 C CA . LYS A 1 151 ? -12.763 0.729 6.126 1.00 95.81 151 LYS A CA 1
ATOM 1153 C C . LYS A 1 151 ? -11.251 0.848 6.352 1.00 95.81 151 LYS A C 1
ATOM 1155 O O . LYS A 1 151 ? -10.564 1.357 5.476 1.00 95.81 151 LYS A O 1
ATOM 1160 N N . VAL A 1 152 ? -10.757 0.441 7.520 1.00 95.88 152 VAL A N 1
ATOM 1161 C CA . VAL A 1 152 ? -9.355 0.634 7.942 1.00 95.88 152 VAL A CA 1
ATOM 1162 C C . VAL A 1 152 ? -8.486 -0.575 7.593 1.00 95.88 152 VAL A C 1
ATOM 1164 O O . VAL A 1 152 ? -7.296 -0.414 7.356 1.00 95.88 152 VAL A O 1
ATOM 1167 N N . VAL A 1 153 ? -9.065 -1.776 7.530 1.00 96.69 153 VAL A N 1
ATOM 1168 C CA . VAL A 1 153 ? -8.326 -3.033 7.336 1.00 96.69 153 VAL A CA 1
ATOM 1169 C C . VAL A 1 153 ? -8.651 -3.665 5.989 1.00 96.69 153 VAL A C 1
ATOM 1171 O O . VAL A 1 153 ? -7.764 -3.832 5.152 1.00 96.69 153 VAL A O 1
ATOM 1174 N N . SER A 1 154 ? -9.919 -4.016 5.759 1.00 96.81 154 SER A N 1
ATOM 1175 C CA . SER A 1 154 ? -10.305 -4.835 4.602 1.00 96.81 154 SER A CA 1
ATOM 1176 C C . SER A 1 154 ? -10.108 -4.103 3.276 1.00 96.81 154 SER A C 1
ATOM 1178 O O . SER A 1 154 ? -9.407 -4.613 2.404 1.00 96.81 154 SER A O 1
ATOM 1180 N N . ARG A 1 155 ? -10.652 -2.889 3.129 1.00 95.19 155 ARG A N 1
ATOM 1181 C CA . ARG A 1 155 ? -10.565 -2.121 1.878 1.00 95.19 155 ARG A CA 1
ATOM 1182 C C . ARG A 1 155 ? -9.135 -1.721 1.507 1.00 95.19 155 ARG A C 1
ATOM 1184 O O . ARG A 1 155 ? -8.777 -1.931 0.349 1.00 95.19 155 ARG A O 1
ATOM 1191 N N . PRO A 1 156 ? -8.287 -1.200 2.421 1.00 94.31 156 PRO A N 1
ATOM 1192 C CA . PRO A 1 156 ? -6.897 -0.909 2.076 1.00 94.31 156 PRO A CA 1
ATOM 1193 C C . PRO A 1 156 ? -6.134 -2.166 1.650 1.00 94.31 156 PRO A C 1
ATOM 1195 O O . PRO A 1 156 ? -5.383 -2.125 0.676 1.00 94.31 156 PRO A O 1
ATOM 1198 N N . ALA A 1 157 ? -6.364 -3.301 2.318 1.00 96.12 157 ALA A N 1
ATOM 1199 C CA . ALA A 1 157 ? -5.745 -4.562 1.932 1.00 96.12 157 ALA A CA 1
ATOM 1200 C C . ALA A 1 157 ? -6.197 -5.041 0.546 1.00 96.12 157 ALA A C 1
ATOM 1202 O O . ALA A 1 157 ? -5.367 -5.434 -0.270 1.00 96.12 157 ALA A O 1
ATOM 1203 N N . GLU A 1 158 ? -7.494 -4.980 0.248 1.00 95.75 158 GLU A N 1
ATOM 1204 C CA . GLU A 1 158 ? -8.027 -5.311 -1.078 1.00 95.75 158 GLU A CA 1
ATOM 1205 C C . GLU A 1 158 ? -7.468 -4.398 -2.173 1.00 95.75 158 GLU A C 1
ATOM 1207 O O . GLU A 1 158 ? -7.121 -4.881 -3.252 1.00 95.75 158 GLU A O 1
ATOM 1212 N N . ALA A 1 159 ? -7.306 -3.104 -1.889 1.00 93.56 159 ALA A N 1
ATOM 1213 C CA . ALA A 1 159 ? -6.719 -2.160 -2.830 1.00 93.56 159 ALA A CA 1
ATOM 1214 C C . ALA A 1 159 ? -5.269 -2.535 -3.187 1.00 93.56 159 ALA A C 1
ATOM 1216 O O . ALA A 1 159 ? -4.925 -2.582 -4.368 1.00 93.56 159 ALA A O 1
ATOM 1217 N N . TYR A 1 160 ? -4.440 -2.886 -2.197 1.00 94.19 160 TYR A N 1
ATOM 1218 C CA . TYR A 1 160 ? -3.079 -3.375 -2.454 1.00 94.19 160 TYR A CA 1
ATOM 1219 C C . TYR A 1 160 ? -3.066 -4.728 -3.172 1.00 94.19 160 TYR A C 1
ATOM 1221 O O . TYR A 1 160 ? -2.303 -4.905 -4.120 1.00 94.19 160 TYR A O 1
ATOM 1229 N N . ARG A 1 161 ? -3.949 -5.663 -2.797 1.00 95.12 161 ARG A N 1
ATOM 1230 C CA . ARG A 1 161 ? -4.093 -6.950 -3.500 1.00 95.12 161 ARG A CA 1
ATOM 1231 C C . ARG A 1 161 ? -4.438 -6.775 -4.975 1.00 95.12 161 ARG A C 1
ATOM 1233 O O . ARG A 1 161 ? -3.927 -7.525 -5.798 1.00 95.12 161 ARG A O 1
ATOM 1240 N N . GLY A 1 162 ? -5.273 -5.792 -5.312 1.00 93.44 162 GLY A N 1
ATOM 1241 C CA . GLY A 1 162 ? -5.582 -5.437 -6.698 1.00 93.44 162 GLY A CA 1
ATOM 1242 C C . GLY A 1 162 ? -4.447 -4.699 -7.415 1.00 93.44 162 GLY A C 1
ATOM 1243 O O . GLY A 1 162 ? -4.343 -4.783 -8.636 1.00 93.44 162 GLY A O 1
ATOM 1244 N N . PHE A 1 163 ? -3.587 -4.000 -6.672 1.00 92.00 163 PHE A N 1
ATOM 1245 C CA . PHE A 1 163 ? -2.442 -3.278 -7.221 1.00 92.00 163 PHE A CA 1
ATOM 1246 C C . PHE A 1 163 ? -1.276 -4.208 -7.580 1.00 92.00 163 PHE A C 1
ATOM 1248 O O . PHE A 1 163 ? -0.654 -4.024 -8.624 1.00 92.00 163 PHE A O 1
ATOM 1255 N N . PHE A 1 164 ? -1.006 -5.235 -6.768 1.00 92.31 164 PHE A N 1
ATOM 1256 C CA . PHE A 1 164 ? 0.145 -6.121 -6.970 1.00 92.31 164 PHE A CA 1
ATOM 1257 C C . PHE A 1 164 ? 0.229 -6.765 -8.370 1.00 92.31 164 PHE A C 1
ATOM 1259 O O . PHE A 1 164 ? 1.294 -6.672 -8.975 1.00 92.31 164 PHE A O 1
ATOM 1266 N N . PRO A 1 165 ? -0.849 -7.324 -8.960 1.00 92.50 165 PRO A N 1
ATOM 1267 C CA . PRO A 1 165 ? -0.781 -7.881 -10.313 1.00 92.50 165 PRO A CA 1
ATOM 1268 C C . PRO A 1 165 ? -0.400 -6.859 -11.391 1.00 92.50 165 PRO A C 1
ATOM 1270 O O . PRO A 1 165 ? 0.133 -7.235 -12.432 1.00 92.50 165 PRO A O 1
ATOM 1273 N N . LEU A 1 166 ? -0.679 -5.569 -11.173 1.00 90.88 166 LEU A N 1
ATOM 1274 C CA . LEU A 1 166 ? -0.282 -4.508 -12.102 1.00 90.88 166 LEU A CA 1
ATOM 1275 C C . LEU A 1 166 ? 1.221 -4.241 -12.023 1.00 90.88 166 LEU A C 1
ATOM 1277 O O . LEU A 1 166 ? 1.847 -4.027 -13.057 1.00 90.88 166 LEU A O 1
ATOM 1281 N N . VAL A 1 167 ? 1.792 -4.307 -10.817 1.00 88.81 167 VAL A N 1
ATOM 1282 C CA . VAL A 1 167 ? 3.243 -4.226 -10.603 1.00 88.81 167 VAL A CA 1
ATOM 1283 C C . VAL A 1 167 ? 3.941 -5.415 -11.262 1.00 88.81 167 VAL A C 1
ATOM 1285 O O . VAL A 1 167 ? 4.907 -5.220 -11.998 1.00 88.81 167 VAL A O 1
ATOM 1288 N N . ASP A 1 168 ? 3.413 -6.628 -11.070 1.00 89.62 168 ASP A N 1
ATOM 1289 C CA . ASP A 1 168 ? 3.946 -7.843 -11.698 1.00 89.62 168 ASP A CA 1
ATOM 1290 C C . ASP A 1 168 ? 3.915 -7.720 -13.236 1.00 89.62 168 ASP A C 1
ATOM 1292 O O . ASP A 1 168 ? 4.907 -7.987 -13.913 1.00 89.62 168 ASP A O 1
ATOM 1296 N N . ALA A 1 169 ? 2.791 -7.257 -13.799 1.00 91.25 169 ALA A N 1
ATOM 1297 C CA . ALA A 1 169 ? 2.623 -7.105 -15.243 1.00 91.25 169 ALA A CA 1
ATOM 1298 C C . ALA A 1 169 ? 3.525 -6.019 -15.854 1.00 91.25 169 ALA A C 1
ATOM 1300 O O . ALA A 1 169 ? 4.030 -6.213 -16.961 1.00 91.25 169 ALA A O 1
ATOM 1301 N N . ALA A 1 170 ? 3.712 -4.890 -15.164 1.00 88.69 170 ALA A N 1
ATOM 1302 C CA . ALA A 1 170 ? 4.614 -3.827 -15.604 1.00 88.69 170 ALA A CA 1
ATOM 1303 C C . ALA A 1 170 ? 6.068 -4.307 -15.607 1.00 88.69 170 ALA A C 1
ATOM 1305 O O . ALA A 1 170 ? 6.737 -4.228 -16.633 1.00 88.69 170 ALA A O 1
ATOM 1306 N N . GLY A 1 171 ? 6.512 -4.923 -14.512 1.00 87.31 171 GLY A N 1
ATOM 1307 C CA . GLY A 1 171 ? 7.863 -5.459 -14.407 1.00 87.31 171 GLY A CA 1
ATOM 1308 C C . GLY A 1 171 ? 8.211 -6.518 -15.439 1.00 87.31 171 GLY A C 1
ATOM 1309 O O . GLY A 1 171 ? 9.290 -6.505 -16.024 1.00 87.31 171 GLY A O 1
ATOM 1310 N N . GLU A 1 172 ? 7.278 -7.427 -15.700 1.00 90.12 172 GLU A N 1
ATOM 1311 C CA . GLU A 1 172 ? 7.435 -8.461 -16.718 1.00 90.12 172 GLU A CA 1
ATOM 1312 C C . GLU A 1 172 ? 7.472 -7.856 -18.140 1.00 90.12 172 GLU A C 1
ATOM 1314 O O . GLU A 1 172 ? 8.249 -8.296 -18.988 1.00 90.12 172 GLU A O 1
ATOM 1319 N N . SER A 1 173 ? 6.708 -6.789 -18.403 1.00 91.50 173 SER A N 1
ATOM 1320 C CA . SER A 1 173 ? 6.810 -6.024 -19.655 1.00 91.50 173 SER A CA 1
ATOM 1321 C C . SER A 1 173 ? 8.173 -5.340 -19.810 1.00 91.50 173 SER A C 1
ATOM 1323 O O . SER A 1 173 ? 8.811 -5.444 -20.862 1.00 91.50 173 SER A O 1
ATOM 1325 N N . ASP A 1 174 ? 8.648 -4.682 -18.755 1.00 87.56 174 ASP A N 1
ATOM 1326 C CA . ASP A 1 174 ? 9.947 -4.009 -18.724 1.00 87.56 174 ASP A CA 1
ATOM 1327 C C . ASP A 1 174 ? 11.102 -5.002 -18.878 1.00 87.56 174 ASP A C 1
ATOM 1329 O O . ASP A 1 174 ? 12.068 -4.745 -19.603 1.00 87.56 174 ASP A O 1
ATOM 1333 N N . HIS A 1 175 ? 10.983 -6.181 -18.264 1.00 89.31 175 HIS A N 1
ATOM 1334 C CA . HIS A 1 175 ? 11.944 -7.265 -18.409 1.00 89.31 175 HIS A CA 1
ATOM 1335 C C . HIS A 1 175 ? 12.050 -7.737 -19.863 1.00 89.31 175 HIS A C 1
ATOM 1337 O O . HIS A 1 175 ? 13.161 -7.813 -20.392 1.00 89.31 175 HIS A O 1
ATOM 1343 N N . ARG A 1 176 ? 10.918 -7.982 -20.542 1.00 92.88 176 ARG A N 1
ATOM 1344 C CA . ARG A 1 176 ? 10.909 -8.368 -21.965 1.00 92.88 176 ARG A CA 1
ATOM 1345 C C . ARG A 1 176 ? 11.547 -7.313 -22.863 1.00 92.88 176 ARG A C 1
ATOM 1347 O O . ARG A 1 176 ? 12.350 -7.660 -23.732 1.00 92.88 176 ARG A O 1
ATOM 1354 N N . LEU A 1 177 ? 11.209 -6.038 -22.662 1.00 92.69 177 LEU A N 1
ATOM 1355 C CA . LEU A 1 177 ? 11.801 -4.939 -23.426 1.00 92.69 177 LEU A CA 1
ATOM 1356 C C . LEU A 1 177 ? 13.317 -4.861 -23.183 1.00 92.69 177 LEU A C 1
ATOM 1358 O O . LEU A 1 177 ? 14.091 -4.768 -24.137 1.00 92.69 177 LEU A O 1
ATOM 1362 N N . GLY A 1 178 ? 13.752 -4.966 -21.926 1.00 90.94 178 GLY A N 1
ATOM 1363 C CA . GLY A 1 178 ? 15.164 -4.936 -21.546 1.00 90.94 178 GLY A CA 1
ATOM 1364 C C . GLY A 1 178 ? 15.964 -6.102 -22.130 1.00 90.94 178 GLY A C 1
ATOM 1365 O O . GLY A 1 178 ? 17.043 -5.890 -22.685 1.00 90.94 178 GLY A O 1
ATOM 1366 N N . GLU A 1 179 ? 15.424 -7.323 -22.082 1.00 93.25 179 GLU A N 1
ATOM 1367 C CA . GLU A 1 179 ? 16.041 -8.490 -22.720 1.00 93.25 179 GLU A CA 1
ATOM 1368 C C . GLU A 1 179 ? 16.197 -8.310 -24.234 1.00 93.25 179 GLU A C 1
ATOM 1370 O O . GLU A 1 179 ? 17.229 -8.678 -24.804 1.00 93.25 179 GLU A O 1
ATOM 1375 N N . PHE A 1 180 ? 15.173 -7.774 -24.905 1.00 95.31 180 PHE A N 1
ATOM 1376 C CA . PHE A 1 180 ? 15.220 -7.553 -26.346 1.00 95.31 180 PHE A CA 1
ATOM 1377 C C . PHE A 1 180 ? 16.287 -6.519 -26.720 1.00 95.31 180 PHE A C 1
ATOM 1379 O O . PHE A 1 180 ? 17.057 -6.742 -27.661 1.00 95.31 180 PHE A O 1
ATOM 1386 N N . LEU A 1 181 ? 16.360 -5.410 -25.977 1.00 92.94 181 LEU A N 1
ATOM 1387 C CA . LEU A 1 181 ? 17.353 -4.356 -26.184 1.00 92.94 181 LEU A CA 1
ATOM 1388 C C . LEU A 1 181 ? 18.780 -4.854 -25.920 1.00 92.94 181 LEU A C 1
ATOM 1390 O O . LEU A 1 181 ? 19.672 -4.537 -26.703 1.00 92.94 181 LEU A O 1
ATOM 1394 N N . ASP A 1 182 ? 18.998 -5.685 -24.896 1.00 91.94 182 ASP A N 1
ATOM 1395 C CA . ASP A 1 182 ? 20.299 -6.325 -24.646 1.00 91.94 182 ASP A CA 1
ATOM 1396 C C . ASP A 1 182 ? 20.730 -7.219 -25.809 1.00 91.94 182 ASP A C 1
ATOM 1398 O O . ASP A 1 182 ? 21.838 -7.079 -26.335 1.00 91.94 182 ASP A O 1
ATOM 1402 N N . LYS A 1 183 ? 19.846 -8.126 -26.246 1.00 95.12 183 LYS A N 1
ATOM 1403 C CA . LYS A 1 183 ? 20.125 -9.060 -27.351 1.00 95.12 183 LYS A CA 1
ATOM 1404 C C . LYS A 1 183 ? 20.425 -8.322 -28.659 1.00 95.12 183 LYS A C 1
ATOM 1406 O O . LYS A 1 183 ? 21.174 -8.828 -29.493 1.00 95.12 183 LYS A O 1
ATOM 1411 N N . ASN A 1 184 ? 19.876 -7.119 -28.825 1.00 94.81 184 ASN A N 1
ATOM 1412 C CA . ASN A 1 184 ? 20.015 -6.296 -30.021 1.00 94.81 184 ASN A CA 1
ATOM 1413 C C . ASN A 1 184 ? 20.868 -5.036 -29.811 1.00 94.81 184 ASN A C 1
ATOM 1415 O O . ASN A 1 184 ? 20.805 -4.131 -30.641 1.00 94.81 184 ASN A O 1
ATOM 1419 N N . TYR A 1 185 ? 21.695 -4.970 -28.762 1.00 90.06 185 TYR A N 1
ATOM 1420 C CA . TYR A 1 185 ? 22.396 -3.739 -28.372 1.00 90.06 185 TYR A CA 1
ATOM 1421 C C . TYR A 1 185 ? 23.190 -3.092 -29.521 1.00 90.06 185 TYR A C 1
ATOM 1423 O O . TYR A 1 185 ? 23.117 -1.889 -29.733 1.00 90.06 185 TYR A O 1
ATOM 1431 N N . ALA A 1 186 ? 23.878 -3.891 -30.346 1.00 93.62 186 ALA A N 1
ATOM 1432 C CA . ALA A 1 186 ? 24.645 -3.397 -31.499 1.00 93.62 186 ALA A CA 1
ATOM 1433 C C . ALA A 1 186 ? 23.789 -2.773 -32.625 1.00 93.62 186 ALA A C 1
ATOM 1435 O O . ALA A 1 186 ? 24.325 -2.197 -33.570 1.00 93.62 186 ALA A O 1
ATOM 1436 N N . ARG A 1 187 ? 22.463 -2.927 -32.561 1.00 93.25 187 ARG A N 1
ATOM 1437 C CA . ARG A 1 187 ? 21.475 -2.436 -33.534 1.00 93.25 187 ARG A CA 1
ATOM 1438 C C . ARG A 1 187 ? 20.651 -1.267 -32.989 1.00 93.25 187 ARG A C 1
ATOM 1440 O O . ARG A 1 187 ? 19.716 -0.828 -33.660 1.00 93.25 187 ARG A O 1
ATOM 1447 N N . VAL A 1 188 ? 20.989 -0.784 -31.796 1.00 91.50 188 VAL A N 1
ATOM 1448 C CA . VAL A 1 188 ? 20.325 0.321 -31.111 1.00 91.50 188 VAL A CA 1
ATOM 1449 C C . VAL A 1 188 ? 21.377 1.355 -30.720 1.00 91.50 188 VAL A C 1
ATOM 1451 O O . VAL A 1 188 ? 22.483 1.020 -30.306 1.00 91.50 188 VAL A O 1
ATOM 1454 N N . THR A 1 189 ? 21.065 2.636 -30.870 1.00 89.56 189 THR A N 1
ATOM 1455 C CA . THR A 1 189 ? 21.912 3.732 -30.384 1.00 89.56 189 THR A CA 1
ATOM 1456 C C . THR A 1 189 ? 21.061 4.701 -29.581 1.00 89.56 189 THR A C 1
ATOM 1458 O O . THR A 1 189 ? 19.999 5.117 -30.038 1.00 89.56 189 THR A O 1
ATOM 1461 N N . PHE A 1 190 ? 21.528 5.054 -28.386 1.00 87.06 190 PHE A N 1
ATOM 1462 C CA . PHE A 1 190 ? 20.849 5.991 -27.495 1.00 87.06 190 PHE A CA 1
ATOM 1463 C C . PHE A 1 190 ? 21.510 7.367 -27.575 1.00 87.06 190 PHE A C 1
ATOM 1465 O O . PHE A 1 190 ? 22.702 7.496 -27.297 1.00 87.06 190 PHE A O 1
ATOM 1472 N N . ASN A 1 191 ? 20.727 8.389 -27.918 1.00 84.62 191 ASN A N 1
ATOM 1473 C CA . ASN A 1 191 ? 21.121 9.796 -27.929 1.00 84.62 191 ASN A CA 1
ATOM 1474 C C . ASN A 1 191 ? 20.255 10.552 -26.912 1.00 84.62 191 ASN A C 1
ATOM 1476 O O . ASN A 1 191 ? 19.276 11.212 -27.259 1.00 84.62 191 ASN A O 1
ATOM 1480 N N . GLY A 1 192 ? 20.582 10.403 -25.626 1.00 79.62 192 GLY A N 1
ATOM 1481 C CA . GLY A 1 192 ? 19.681 10.814 -24.548 1.00 79.62 192 GLY A CA 1
ATOM 1482 C C . GLY A 1 192 ? 18.377 10.013 -24.606 1.00 79.62 192 GLY A C 1
ATOM 1483 O O . GLY A 1 192 ? 18.397 8.798 -24.783 1.00 79.62 192 GLY A O 1
ATOM 1484 N N . THR A 1 193 ? 17.231 10.689 -24.517 1.00 77.25 193 THR A N 1
ATOM 1485 C CA . THR A 1 193 ? 15.917 10.025 -24.576 1.00 77.25 193 THR A CA 1
ATOM 1486 C C . THR A 1 193 ? 15.550 9.509 -25.970 1.00 77.25 193 THR A C 1
ATOM 1488 O O . THR A 1 193 ? 14.610 8.725 -26.089 1.00 77.25 193 THR A O 1
ATOM 1491 N N . GLU A 1 194 ? 16.259 9.930 -27.022 1.00 80.69 194 GLU A N 1
ATOM 1492 C CA . GLU A 1 194 ? 16.042 9.430 -28.379 1.00 80.69 194 GLU A CA 1
ATOM 1493 C C . GLU A 1 194 ? 16.760 8.097 -28.598 1.00 80.69 194 GLU A C 1
ATOM 1495 O O . GLU A 1 194 ? 17.941 7.931 -28.287 1.00 80.69 194 GLU A O 1
ATOM 1500 N N . MET A 1 195 ? 16.041 7.144 -29.187 1.00 87.44 195 MET A N 1
ATOM 1501 C CA . MET A 1 195 ? 16.567 5.835 -29.546 1.00 87.44 195 MET A CA 1
ATOM 1502 C C . MET A 1 195 ? 16.545 5.681 -31.066 1.00 87.44 195 MET A C 1
ATOM 1504 O O . MET A 1 195 ? 15.479 5.639 -31.678 1.00 87.44 195 MET A O 1
ATOM 1508 N N . ALA A 1 196 ? 17.724 5.572 -31.674 1.00 89.94 196 ALA A N 1
ATOM 1509 C CA . ALA A 1 196 ? 17.867 5.193 -33.072 1.00 89.94 196 ALA A CA 1
ATOM 1510 C C . ALA A 1 196 ? 17.920 3.664 -33.178 1.00 89.94 196 ALA A C 1
ATOM 1512 O O . ALA A 1 196 ? 18.718 3.011 -32.503 1.00 89.94 196 ALA A O 1
ATOM 1513 N N . VAL A 1 197 ? 17.067 3.097 -34.027 1.00 93.44 197 VAL A N 1
ATOM 1514 C CA . VAL A 1 197 ? 16.845 1.650 -34.137 1.00 93.44 197 VAL A CA 1
ATOM 1515 C C . VAL A 1 197 ? 17.142 1.204 -35.562 1.00 93.44 197 VAL A C 1
ATOM 1517 O O . VAL A 1 197 ? 16.711 1.837 -36.525 1.00 93.44 197 VAL A O 1
ATOM 1520 N N . ASN A 1 198 ? 17.863 0.095 -35.719 1.00 94.75 198 ASN A N 1
ATOM 1521 C CA . ASN A 1 198 ? 18.019 -0.528 -37.027 1.00 94.75 198 ASN A CA 1
ATOM 1522 C C . ASN A 1 198 ? 16.642 -0.989 -37.568 1.00 94.75 198 ASN A C 1
ATOM 1524 O O . ASN A 1 198 ? 15.959 -1.746 -36.875 1.00 94.75 198 ASN A O 1
ATOM 1528 N N . PRO A 1 199 ? 16.255 -0.647 -38.813 1.00 95.19 199 PRO A N 1
ATOM 1529 C CA . PRO A 1 199 ? 14.941 -1.004 -39.362 1.00 95.19 199 PRO A CA 1
ATOM 1530 C C . PRO A 1 199 ? 14.612 -2.504 -39.329 1.00 95.19 199 PRO A C 1
ATOM 1532 O O . PRO A 1 199 ? 13.447 -2.883 -39.302 1.00 95.19 199 PRO A O 1
ATOM 1535 N N . THR A 1 200 ? 15.627 -3.375 -39.307 1.00 96.56 200 THR A N 1
ATOM 1536 C CA . THR A 1 200 ? 15.437 -4.836 -39.284 1.00 96.56 200 THR A CA 1
ATOM 1537 C C . THR A 1 200 ? 14.832 -5.372 -37.989 1.00 96.56 200 THR A C 1
ATOM 1539 O O . THR A 1 200 ? 14.214 -6.428 -38.027 1.00 96.56 200 THR A O 1
ATOM 1542 N N . ILE A 1 201 ? 14.993 -4.673 -36.861 1.00 96.19 201 ILE A N 1
ATOM 1543 C CA . ILE A 1 201 ? 14.456 -5.101 -35.555 1.00 96.19 201 ILE A CA 1
ATOM 1544 C C . ILE A 1 201 ? 13.214 -4.305 -35.143 1.00 96.19 201 ILE A C 1
ATOM 1546 O O . ILE A 1 201 ? 12.578 -4.620 -34.141 1.00 96.19 201 ILE A O 1
ATOM 1550 N N . GLN A 1 202 ? 12.869 -3.268 -35.907 1.00 93.44 202 GLN A N 1
ATOM 1551 C CA . GLN A 1 202 ? 11.788 -2.348 -35.582 1.00 93.44 202 GLN A CA 1
ATOM 1552 C C . GLN A 1 202 ? 10.414 -3.036 -35.442 1.00 93.44 202 GLN A C 1
ATOM 1554 O O . GLN A 1 202 ? 9.755 -2.774 -34.436 1.00 93.44 202 GLN A O 1
ATOM 1559 N N . PRO A 1 203 ? 10.004 -3.971 -36.329 1.00 96.50 203 PRO A N 1
ATOM 1560 C CA . PRO A 1 203 ? 8.706 -4.645 -36.201 1.00 96.50 203 PRO A CA 1
ATOM 1561 C C . PRO A 1 203 ? 8.548 -5.473 -34.918 1.00 96.50 203 PRO A C 1
ATOM 1563 O O . PRO A 1 203 ? 7.431 -5.673 -34.449 1.00 96.50 203 PRO A O 1
ATOM 1566 N N . GLU A 1 204 ? 9.653 -5.965 -34.353 1.00 95.62 204 GLU A N 1
ATOM 1567 C CA . GLU A 1 204 ? 9.655 -6.727 -33.099 1.00 95.62 204 GLU A CA 1
ATOM 1568 C C . GLU A 1 204 ? 9.777 -5.814 -31.869 1.00 95.62 204 GLU A C 1
ATOM 1570 O O . GLU A 1 204 ? 9.229 -6.122 -30.813 1.00 95.62 204 GLU A O 1
ATOM 1575 N N . LEU A 1 205 ? 10.456 -4.670 -32.002 1.00 94.50 205 LEU A N 1
ATOM 1576 C CA . LEU A 1 205 ? 10.666 -3.715 -30.915 1.00 94.50 205 LEU A CA 1
ATOM 1577 C C . LEU A 1 205 ? 9.426 -2.862 -30.609 1.00 94.50 205 LEU A C 1
ATOM 1579 O O . LEU A 1 205 ? 9.115 -2.625 -29.443 1.00 94.50 205 LEU A O 1
ATOM 1583 N N . GLU A 1 206 ? 8.721 -2.389 -31.639 1.00 92.75 206 GLU A N 1
ATOM 1584 C CA . GLU A 1 206 ? 7.534 -1.532 -31.495 1.00 92.75 206 GLU A CA 1
ATOM 1585 C C . GLU A 1 206 ? 6.462 -2.094 -30.541 1.00 92.75 206 GLU A C 1
ATOM 1587 O O . GLU A 1 206 ? 6.041 -1.360 -29.640 1.00 92.75 206 GLU A O 1
ATOM 1592 N N . PRO A 1 207 ? 6.027 -3.368 -30.650 1.00 96.00 207 PRO A N 1
ATOM 1593 C CA . PRO A 1 207 ? 5.040 -3.914 -29.720 1.00 96.00 207 PRO A CA 1
ATOM 1594 C C . PRO A 1 207 ? 5.557 -4.010 -28.277 1.00 96.00 207 PRO A C 1
ATOM 1596 O O . PRO A 1 207 ? 4.764 -3.844 -27.354 1.00 96.00 207 PRO A O 1
ATOM 1599 N N . LEU A 1 208 ? 6.861 -4.228 -28.062 1.00 95.25 208 LEU A N 1
ATOM 1600 C CA . LEU A 1 208 ? 7.453 -4.283 -26.718 1.00 95.25 208 LEU A CA 1
ATOM 1601 C C . LEU A 1 208 ? 7.467 -2.907 -26.047 1.00 95.25 208 LEU A C 1
ATOM 1603 O O . LEU A 1 208 ? 7.130 -2.790 -24.871 1.00 95.25 208 LEU A O 1
ATOM 1607 N N . ILE A 1 209 ? 7.814 -1.858 -26.800 1.00 91.50 209 ILE A N 1
ATOM 1608 C CA . ILE A 1 209 ? 7.734 -0.474 -26.312 1.00 91.50 209 ILE A CA 1
ATOM 1609 C C . ILE A 1 209 ? 6.286 -0.130 -25.965 1.00 91.50 209 ILE A C 1
ATOM 1611 O O . ILE A 1 209 ? 6.028 0.439 -24.906 1.00 91.50 209 ILE A O 1
ATOM 1615 N N . LYS A 1 210 ? 5.344 -0.487 -26.846 1.00 92.31 210 LYS A N 1
ATOM 1616 C CA . LYS A 1 210 ? 3.925 -0.216 -26.623 1.00 92.31 210 LYS A CA 1
ATOM 1617 C C . LYS A 1 210 ? 3.396 -0.917 -25.371 1.00 92.31 210 LYS A C 1
ATOM 1619 O O . LYS A 1 210 ? 2.698 -0.281 -24.589 1.00 92.31 210 LYS A O 1
ATOM 1624 N N . ASP A 1 211 ? 3.724 -2.192 -25.173 1.00 93.50 211 ASP A N 1
ATOM 1625 C CA . ASP A 1 211 ? 3.303 -2.934 -23.980 1.00 93.50 211 ASP A CA 1
ATOM 1626 C C . ASP A 1 211 ? 3.850 -2.275 -22.703 1.00 93.50 211 ASP A C 1
ATOM 1628 O O . ASP A 1 211 ? 3.075 -1.993 -21.791 1.00 93.50 211 ASP A O 1
ATOM 1632 N N . ALA A 1 212 ? 5.136 -1.901 -22.680 1.00 90.06 212 ALA A N 1
ATOM 1633 C CA . ALA A 1 212 ? 5.744 -1.218 -21.533 1.00 90.06 212 ALA A CA 1
ATOM 1634 C C . ALA A 1 212 ? 5.068 0.128 -21.228 1.00 90.06 212 ALA A C 1
ATOM 1636 O O . ALA A 1 212 ? 4.753 0.422 -20.075 1.00 90.06 212 ALA A O 1
ATOM 1637 N N . GLN A 1 213 ? 4.757 0.920 -22.259 1.00 88.19 213 GLN A N 1
ATOM 1638 C CA . GLN A 1 213 ? 4.014 2.176 -22.107 1.00 88.19 213 GLN A CA 1
ATOM 1639 C C . GLN A 1 213 ? 2.596 1.948 -21.569 1.00 88.19 213 GLN A C 1
ATOM 1641 O O . GLN A 1 213 ? 2.175 2.624 -20.627 1.00 88.19 213 GLN A O 1
ATOM 1646 N N . ASP A 1 214 ? 1.867 0.982 -22.132 1.00 92.19 214 ASP A N 1
ATOM 1647 C CA . ASP A 1 214 ? 0.498 0.668 -21.724 1.00 92.19 214 ASP A CA 1
ATOM 1648 C C . ASP A 1 214 ? 0.465 0.170 -20.261 1.00 92.19 214 ASP A C 1
ATOM 1650 O O . ASP A 1 214 ? -0.396 0.589 -19.482 1.00 92.19 214 ASP A O 1
ATOM 1654 N N . LYS A 1 215 ? 1.413 -0.686 -19.845 1.00 91.69 215 LYS A N 1
ATOM 1655 C CA . LYS A 1 215 ? 1.514 -1.159 -18.450 1.00 91.69 215 LYS A CA 1
ATOM 1656 C C . LYS A 1 215 ? 1.968 -0.070 -17.487 1.00 91.69 215 LYS A C 1
ATOM 1658 O O . LYS A 1 215 ? 1.389 0.039 -16.405 1.00 91.69 215 LYS A O 1
ATOM 1663 N N . GLY A 1 216 ? 2.934 0.758 -17.882 1.00 86.81 216 GLY A N 1
ATOM 1664 C CA . GLY A 1 216 ? 3.369 1.907 -17.092 1.00 86.81 216 GLY A CA 1
ATOM 1665 C C . GLY A 1 216 ? 2.209 2.862 -16.800 1.00 86.81 216 GLY A C 1
ATOM 1666 O O . GLY A 1 216 ? 1.998 3.244 -15.649 1.00 86.81 216 GLY A O 1
ATOM 1667 N N . GLN A 1 217 ? 1.383 3.171 -17.806 1.00 87.56 217 GLN A N 1
ATOM 1668 C CA . GLN A 1 217 ? 0.205 4.022 -17.618 1.00 87.56 217 GLN A CA 1
ATOM 1669 C C . GLN A 1 217 ? -0.835 3.383 -16.688 1.00 87.56 217 GLN A C 1
ATOM 1671 O O . GLN A 1 217 ? -1.339 4.047 -15.781 1.00 87.56 217 GLN A O 1
ATOM 1676 N N . LEU A 1 218 ? -1.129 2.090 -16.861 1.00 90.06 218 LEU A N 1
ATOM 1677 C CA . LEU A 1 218 ? -2.054 1.367 -15.979 1.00 90.06 218 LEU A CA 1
ATOM 1678 C C . LEU A 1 218 ? -1.588 1.380 -14.517 1.00 90.06 218 LEU A C 1
ATOM 1680 O O . LEU A 1 218 ? -2.408 1.548 -13.612 1.00 90.06 218 LEU A O 1
ATOM 1684 N N . MET A 1 219 ? -0.283 1.225 -14.281 1.00 88.50 219 MET A N 1
ATOM 1685 C CA . MET A 1 219 ? 0.297 1.305 -12.943 1.00 88.50 219 MET A CA 1
ATOM 1686 C C . MET A 1 219 ? 0.149 2.713 -12.351 1.00 88.50 219 MET A C 1
ATOM 1688 O O . MET A 1 219 ? -0.240 2.834 -11.191 1.00 88.50 219 MET A O 1
ATOM 1692 N N . LEU A 1 220 ? 0.405 3.772 -13.128 1.00 86.19 220 LEU A N 1
ATOM 1693 C CA . LEU A 1 220 ? 0.236 5.159 -12.676 1.00 86.19 220 LEU A CA 1
ATOM 1694 C C . LEU A 1 220 ? -1.220 5.465 -12.300 1.00 86.19 220 LEU A C 1
ATOM 1696 O O . LEU A 1 220 ? -1.477 6.002 -11.219 1.00 86.19 220 LEU A O 1
ATOM 1700 N N . ASP A 1 221 ? -2.176 5.068 -13.140 1.00 89.00 221 ASP A N 1
ATOM 1701 C CA . ASP A 1 221 ? -3.607 5.245 -12.875 1.00 89.00 221 ASP A CA 1
ATOM 1702 C C . ASP A 1 221 ? -4.035 4.496 -11.604 1.00 89.00 221 ASP A C 1
ATOM 1704 O O . ASP A 1 221 ? -4.831 4.989 -10.797 1.00 89.00 221 ASP A O 1
ATOM 1708 N N . ALA A 1 222 ? -3.509 3.287 -11.408 1.00 89.50 222 ALA A N 1
ATOM 1709 C CA . ALA A 1 222 ? -3.799 2.488 -10.229 1.00 89.50 222 ALA A CA 1
ATOM 1710 C C . ALA A 1 222 ? -3.141 3.056 -8.966 1.00 89.50 222 ALA A C 1
ATOM 1712 O O . ALA A 1 222 ? -3.787 3.084 -7.922 1.00 89.50 222 ALA A O 1
ATOM 1713 N N . ALA A 1 223 ? -1.917 3.580 -9.055 1.00 87.44 223 ALA A N 1
ATOM 1714 C CA . ALA A 1 223 ? -1.239 4.236 -7.942 1.00 87.44 223 ALA A CA 1
ATOM 1715 C C . ALA A 1 223 ? -1.999 5.487 -7.473 1.00 87.44 223 ALA A C 1
ATOM 1717 O O . ALA A 1 223 ? -2.165 5.697 -6.271 1.00 87.44 223 ALA A O 1
ATOM 1718 N N . GLN A 1 224 ? -2.535 6.282 -8.405 1.00 86.12 224 GLN A N 1
ATOM 1719 C CA . GLN A 1 224 ? -3.387 7.430 -8.075 1.00 86.12 224 GLN A CA 1
ATOM 1720 C C . GLN A 1 224 ? -4.668 7.009 -7.347 1.00 86.12 224 GLN A C 1
ATOM 1722 O O . GLN A 1 224 ? -5.061 7.642 -6.368 1.00 86.12 224 GLN A O 1
ATOM 1727 N N . LYS A 1 225 ? -5.316 5.924 -7.790 1.00 86.00 225 LYS A N 1
ATOM 1728 C CA . LYS A 1 225 ? -6.493 5.368 -7.101 1.00 86.00 225 LYS A CA 1
ATOM 1729 C C . LYS A 1 225 ? -6.132 4.831 -5.718 1.00 86.00 225 LYS A C 1
ATOM 1731 O O . LYS A 1 225 ? -6.872 5.066 -4.767 1.00 86.00 225 LYS A O 1
ATOM 1736 N N . LEU A 1 226 ? -4.992 4.151 -5.601 1.00 87.12 226 LEU A N 1
ATOM 1737 C CA . LEU A 1 226 ? -4.504 3.580 -4.349 1.00 87.12 226 LEU A CA 1
ATOM 1738 C C . LEU A 1 226 ? -4.328 4.671 -3.284 1.00 87.12 226 LEU A C 1
ATOM 1740 O O . LEU A 1 226 ? -4.811 4.503 -2.171 1.00 87.12 226 LEU A O 1
ATOM 1744 N N . GLN A 1 227 ? -3.762 5.830 -3.644 1.00 81.88 227 GLN A N 1
ATOM 1745 C CA . GLN A 1 227 ? -3.591 6.978 -2.737 1.00 81.88 227 GLN A CA 1
ATOM 1746 C C . GLN A 1 227 ? -4.899 7.502 -2.117 1.00 81.88 227 GLN A C 1
ATOM 1748 O O . GLN A 1 227 ? -4.858 8.136 -1.068 1.00 81.88 227 GLN A O 1
ATOM 1753 N N . GLN A 1 228 ? -6.059 7.250 -2.730 1.00 80.75 228 GLN A N 1
ATOM 1754 C CA . GLN A 1 228 ? -7.351 7.727 -2.220 1.00 80.75 228 GLN A CA 1
ATOM 1755 C C . GLN A 1 228 ? -7.973 6.796 -1.173 1.00 80.75 228 GLN A C 1
ATOM 1757 O O . GLN A 1 228 ? -8.888 7.200 -0.454 1.00 80.75 228 GLN A O 1
ATOM 1762 N N . VAL A 1 229 ? -7.523 5.540 -1.112 1.00 80.88 229 VAL A N 1
ATOM 1763 C CA . VAL A 1 229 ? -8.187 4.470 -0.348 1.00 80.88 229 VAL A CA 1
ATOM 1764 C C . VAL A 1 229 ? -7.295 3.842 0.719 1.00 80.88 229 VAL A C 1
ATOM 1766 O O . VAL A 1 229 ? -7.740 2.940 1.425 1.00 80.88 229 VAL A O 1
ATOM 1769 N N . VAL A 1 230 ? -6.055 4.314 0.854 1.00 81.69 230 VAL A N 1
ATOM 1770 C CA . VAL A 1 230 ? -5.057 3.772 1.785 1.00 81.69 230 VAL A CA 1
ATOM 1771 C C . VAL A 1 230 ? -4.663 4.815 2.829 1.00 81.69 230 VAL A C 1
ATOM 1773 O O . VAL A 1 230 ? -4.741 6.014 2.551 1.00 81.69 230 VAL A O 1
ATOM 1776 N N . PRO A 1 231 ? -4.260 4.385 4.033 1.00 77.50 231 PRO A N 1
ATOM 1777 C CA . PRO A 1 231 ? -3.748 5.297 5.048 1.00 77.50 231 PRO A CA 1
ATOM 1778 C C . PRO A 1 231 ? -2.466 6.005 4.584 1.00 77.50 231 PRO A C 1
ATOM 1780 O O . PRO A 1 231 ? -1.647 5.427 3.863 1.00 77.50 231 PRO A O 1
ATOM 1783 N N . THR A 1 232 ? -2.307 7.263 4.998 1.00 70.25 232 THR A N 1
ATOM 1784 C CA . THR A 1 232 ? -1.223 8.164 4.571 1.00 70.25 232 THR A CA 1
ATOM 1785 C C . THR A 1 232 ? -0.252 8.529 5.692 1.00 70.25 232 THR A C 1
ATOM 1787 O O . THR A 1 232 ? 0.855 8.987 5.396 1.00 70.25 232 THR A O 1
ATOM 1790 N N . SER A 1 233 ? -0.629 8.308 6.958 1.00 60.16 233 SER A N 1
ATOM 1791 C CA . SER A 1 233 ? 0.165 8.697 8.134 1.00 60.16 233 SER A CA 1
ATOM 1792 C C . SER A 1 233 ? 0.123 7.678 9.256 1.00 60.16 233 SER A C 1
ATOM 1794 O O . SER A 1 233 ? -1.010 7.343 9.662 1.00 60.16 233 SER A O 1
#

Mean predicted aligned error: 8.66 Å